Protein AF-A0A257LNL0-F1 (afdb_monomer_lite)

Secondary structure (DSSP, 8-state):
--SSTTTS-----THHHHHHHHHHHHHH---------S----TT-HHHHHHHHHHS-SHHHHHHHHHHHHHHHHHHTTTT-HHHHHHHHHHHHHHHHHHHTT-S-HHHHHHHHHHHHHHHHHHHHHSS-GGGSS-HHHHHHHHHHHHHHHHHTTS----PPPPSSS-HHHHHHHHHHHHHHHHHHHHH--

Sequence (190 aa):
RASVKIRYAEEIDYRDYEKQIQKMLNTYVQADEVIQVVEPVNIFEREAFQAEVDKARGDRAKADTIANRTKKTITEKMDEDPFFYRKFSMLLQQVIDDYKAQRINDAEYLKKTTEILNQVRDGKTKEGPDMLKDRDFSRALFGALKEELARESNSSVVREDPVPYGSPEANAAHRERVMAEEACEMVDII

Structure (mmCIF, N/CA/C/O backbone):
data_AF-A0A257LNL0-F1
#
_entry.id   AF-A0A257LNL0-F1
#
loop_
_atom_site.group_PDB
_atom_site.id
_atom_site.type_symbol
_atom_site.label_atom_id
_atom_site.label_alt_id
_atom_site.label_comp_id
_atom_site.label_asym_id
_atom_site.label_entity_id
_atom_site.label_seq_id
_atom_site.pdbx_PDB_ins_code
_atom_site.Cartn_x
_atom_site.Cartn_y
_atom_site.Cartn_z
_atom_site.occupancy
_atom_site.B_iso_or_equiv
_atom_site.auth_seq_id
_atom_site.auth_comp_id
_atom_site.auth_asym_id
_atom_site.auth_atom_id
_atom_site.pdbx_PDB_model_num
ATOM 1 N N . ARG A 1 1 ? 17.593 -53.155 37.929 1.00 52.56 1 ARG A N 1
ATOM 2 C CA . ARG A 1 1 ? 17.243 -51.833 37.341 1.00 52.56 1 ARG A CA 1
ATOM 3 C C . ARG A 1 1 ? 15.818 -51.771 36.749 1.00 52.56 1 ARG A C 1
ATOM 5 O O . ARG A 1 1 ? 15.460 -50.731 36.228 1.00 52.56 1 ARG A O 1
ATOM 12 N N . ALA A 1 2 ? 14.977 -52.810 36.885 1.00 47.91 2 ALA A N 1
ATOM 13 C CA . ALA A 1 2 ? 13.590 -52.817 36.387 1.00 47.91 2 ALA A CA 1
ATOM 14 C C . ALA A 1 2 ? 12.523 -52.446 37.446 1.00 47.91 2 ALA A C 1
ATOM 16 O O . ALA A 1 2 ? 11.366 -52.241 37.110 1.00 47.91 2 ALA A O 1
ATOM 17 N N . SER A 1 3 ? 12.897 -52.329 38.724 1.00 45.06 3 SER A N 1
ATOM 18 C CA . SER A 1 3 ? 11.960 -52.158 39.846 1.00 45.06 3 SER A CA 1
ATOM 19 C C . SER A 1 3 ? 11.613 -50.703 40.197 1.00 45.06 3 SER A C 1
ATOM 21 O O . SER A 1 3 ? 10.838 -50.471 41.120 1.00 45.06 3 SER A O 1
ATOM 23 N N . VAL A 1 4 ? 12.166 -49.717 39.480 1.00 51.25 4 VAL A N 1
ATOM 24 C CA . VAL A 1 4 ? 11.888 -48.282 39.714 1.00 51.25 4 VAL A CA 1
ATOM 25 C C . VAL A 1 4 ? 10.857 -47.725 38.721 1.00 51.25 4 VAL A C 1
ATOM 27 O O . VAL A 1 4 ? 10.136 -46.793 39.064 1.00 51.25 4 VAL A O 1
ATOM 30 N N . LYS A 1 5 ? 10.689 -48.358 37.548 1.00 52.91 5 LYS A N 1
ATOM 31 C CA . LYS A 1 5 ? 9.754 -47.937 36.483 1.00 52.91 5 LYS A CA 1
ATOM 32 C C . LYS A 1 5 ? 8.264 -48.066 36.852 1.00 52.91 5 LYS A C 1
ATOM 34 O O . LYS A 1 5 ? 7.417 -47.626 36.096 1.00 52.91 5 LYS A O 1
ATOM 39 N N . ILE A 1 6 ? 7.949 -48.677 37.998 1.00 50.72 6 ILE A N 1
ATOM 40 C CA . ILE A 1 6 ? 6.572 -48.912 38.468 1.00 50.72 6 ILE A CA 1
ATOM 41 C C . ILE A 1 6 ? 6.129 -47.840 39.485 1.00 50.72 6 ILE A C 1
ATOM 43 O O . ILE A 1 6 ? 4.936 -47.648 39.686 1.00 50.72 6 ILE A O 1
ATOM 47 N N . ARG A 1 7 ? 7.060 -47.108 40.126 1.00 48.34 7 ARG A N 1
ATOM 48 C CA . ARG A 1 7 ? 6.694 -46.060 41.107 1.00 48.34 7 ARG A CA 1
ATOM 49 C C . ARG A 1 7 ? 6.259 -44.746 40.469 1.00 48.34 7 ARG A C 1
ATOM 51 O O . ARG A 1 7 ? 5.479 -44.021 41.071 1.00 48.34 7 ARG A O 1
ATOM 58 N N . TYR A 1 8 ? 6.773 -44.449 39.285 1.00 51.38 8 TYR A N 1
ATOM 59 C CA . TYR A 1 8 ? 6.410 -43.272 38.513 1.00 51.38 8 TYR A CA 1
ATOM 60 C C . TYR A 1 8 ? 5.755 -43.798 37.249 1.00 51.38 8 TYR A C 1
ATOM 62 O O . TYR A 1 8 ? 6.432 -44.408 36.427 1.00 51.38 8 TYR A O 1
ATOM 70 N N . ALA A 1 9 ? 4.437 -43.646 37.144 1.00 52.50 9 ALA A N 1
ATOM 71 C CA . ALA A 1 9 ? 3.652 -43.971 35.958 1.00 52.50 9 ALA A CA 1
ATOM 72 C C . ALA A 1 9 ? 4.007 -43.020 34.794 1.00 52.50 9 ALA A C 1
ATOM 74 O O . ALA A 1 9 ? 3.168 -42.280 34.293 1.00 52.50 9 ALA A O 1
ATOM 75 N N . GLU A 1 10 ? 5.277 -42.995 34.402 1.00 59.41 10 GLU A N 1
ATOM 76 C CA . GLU A 1 10 ? 5.822 -42.186 33.318 1.00 59.41 10 GLU A CA 1
ATOM 77 C C . GLU A 1 10 ? 6.042 -43.068 32.092 1.00 59.41 10 GLU A C 1
ATOM 79 O O . GLU A 1 10 ? 7.155 -43.428 31.725 1.00 59.41 10 GLU A O 1
ATOM 84 N N . GLU A 1 11 ? 4.930 -43.443 31.481 1.00 59.41 11 GLU A N 1
ATOM 85 C CA . GLU A 1 11 ? 4.796 -43.554 30.030 1.00 59.41 11 GLU A CA 1
ATOM 86 C C . GLU A 1 11 ? 3.290 -43.536 29.783 1.00 59.41 11 GLU A C 1
ATOM 88 O O . GLU A 1 11 ? 2.625 -44.566 29.711 1.00 59.41 11 GLU A O 1
ATOM 93 N N . ILE A 1 12 ? 2.720 -42.327 29.793 1.00 59.62 12 ILE A N 1
ATOM 94 C CA . ILE A 1 12 ? 1.340 -42.122 29.361 1.00 59.62 12 ILE A CA 1
ATOM 95 C C . ILE A 1 12 ? 1.313 -42.522 27.887 1.00 59.62 12 ILE A C 1
ATOM 97 O O . ILE A 1 12 ? 1.932 -41.862 27.053 1.00 59.62 12 ILE A O 1
ATOM 101 N N . ASP A 1 13 ? 0.661 -43.641 27.578 1.00 63.19 13 ASP A N 1
ATOM 102 C CA . ASP A 1 13 ? 0.503 -44.092 26.202 1.00 63.19 13 ASP A CA 1
ATOM 103 C C . ASP A 1 13 ? -0.532 -43.196 25.511 1.00 63.19 13 ASP A C 1
ATOM 105 O O . ASP A 1 13 ? -1.741 -43.320 25.702 1.00 63.19 13 ASP A O 1
ATOM 109 N N . TYR A 1 14 ? -0.048 -42.225 24.739 1.00 62.94 14 TYR A N 1
ATOM 110 C CA . TYR A 1 14 ? -0.895 -41.265 24.033 1.00 62.94 14 TYR A CA 1
ATOM 111 C C . TYR A 1 14 ? -1.640 -41.879 22.835 1.00 62.94 14 TYR A C 1
ATOM 113 O O . TYR A 1 14 ? -2.502 -41.211 22.260 1.00 62.94 14 TYR A O 1
ATOM 121 N N . ARG A 1 15 ? -1.365 -43.145 22.477 1.00 69.38 15 ARG A N 1
ATOM 122 C CA . ARG A 1 15 ? -2.013 -43.841 21.348 1.00 69.38 15 ARG A CA 1
ATOM 123 C C . ARG A 1 15 ? -3.516 -44.030 21.553 1.00 69.38 15 ARG A C 1
ATOM 125 O O . ARG A 1 15 ? -4.278 -43.947 20.593 1.00 69.38 15 ARG A O 1
ATOM 132 N N . ASP A 1 16 ? -3.957 -44.206 22.796 1.00 69.81 16 ASP A N 1
ATOM 133 C CA . ASP A 1 16 ? -5.384 -44.363 23.109 1.00 69.81 16 ASP A CA 1
ATOM 134 C C . ASP A 1 16 ? -6.151 -43.034 23.005 1.00 69.81 16 ASP A C 1
ATOM 136 O O . ASP A 1 16 ? -7.325 -43.003 22.627 1.00 69.81 16 ASP A O 1
ATOM 140 N N . TYR A 1 17 ? -5.474 -41.917 23.280 1.00 68.25 17 TYR A N 1
ATOM 141 C CA . TYR A 1 17 ? -6.070 -40.580 23.263 1.00 68.25 17 TYR A CA 1
ATOM 142 C C . TYR A 1 17 ? -6.007 -39.912 21.890 1.00 68.25 17 TYR A C 1
ATOM 144 O O . TYR A 1 17 ? -6.763 -38.976 21.641 1.00 68.25 17 TYR A O 1
ATOM 152 N N . GLU A 1 18 ? -5.172 -40.405 20.975 1.00 74.62 18 GLU A N 1
ATOM 153 C CA . GLU A 1 18 ? -4.993 -39.854 19.629 1.00 74.62 18 GLU A CA 1
ATOM 154 C C . GLU A 1 18 ? -6.324 -39.723 18.875 1.00 74.62 18 GLU A C 1
ATOM 156 O O . GLU A 1 18 ? -6.671 -38.642 18.397 1.00 74.62 18 GLU A O 1
ATOM 161 N N . LYS A 1 19 ? -7.141 -40.786 18.861 1.00 79.75 19 LYS A N 1
ATOM 162 C CA . LYS A 1 19 ? -8.457 -40.773 18.194 1.00 79.75 19 LYS A CA 1
ATOM 163 C C . LYS A 1 19 ? -9.428 -39.780 18.830 1.00 79.75 19 LYS A C 1
ATOM 165 O O . LYS A 1 19 ? -10.236 -39.166 18.132 1.00 79.75 19 LYS A O 1
ATOM 170 N N . GLN A 1 20 ? -9.373 -39.625 20.151 1.00 77.88 20 GLN A N 1
ATOM 171 C CA . GLN A 1 20 ? -10.245 -38.710 20.883 1.00 77.88 20 GLN A CA 1
ATOM 172 C C . GLN A 1 20 ? -9.818 -37.254 20.676 1.00 77.88 20 GLN A C 1
ATOM 174 O O . GLN A 1 20 ? -10.671 -36.404 20.426 1.00 77.88 20 GLN A O 1
ATOM 179 N N . ILE A 1 21 ? -8.512 -36.981 20.701 1.00 80.56 21 ILE A N 1
ATOM 180 C CA . ILE A 1 21 ? -7.929 -35.668 20.416 1.00 80.56 21 ILE A CA 1
ATOM 181 C C . ILE A 1 21 ? -8.227 -35.271 18.968 1.00 80.56 21 ILE A C 1
ATOM 183 O O . ILE A 1 21 ? -8.697 -34.163 18.738 1.00 80.56 21 ILE A O 1
ATOM 187 N N . GLN A 1 22 ? -8.068 -36.180 18.003 1.00 78.38 22 GLN A N 1
ATOM 188 C CA . GLN A 1 22 ? -8.397 -35.930 16.596 1.00 78.38 22 GLN A CA 1
ATOM 189 C C . GLN A 1 22 ? -9.889 -35.635 16.397 1.00 78.38 22 GLN A C 1
ATOM 191 O O . GLN A 1 22 ? -10.252 -34.717 15.664 1.00 78.38 22 GLN A O 1
ATOM 196 N N . LYS A 1 23 ? -10.772 -36.362 17.094 1.00 81.88 23 LYS A N 1
ATOM 197 C CA . LYS A 1 23 ? -12.216 -36.096 17.060 1.00 81.88 23 LYS A CA 1
ATOM 198 C C . LYS A 1 23 ? -12.561 -34.735 17.667 1.00 81.88 23 LYS A C 1
ATOM 200 O O . LYS A 1 23 ? -13.387 -34.026 17.100 1.00 81.88 23 LYS A O 1
ATOM 205 N N . MET A 1 24 ? -11.941 -34.359 18.786 1.00 80.44 24 MET A N 1
ATOM 206 C CA . MET A 1 24 ? -12.127 -33.041 19.405 1.00 80.44 24 MET A CA 1
ATOM 207 C C . MET A 1 24 ? -11.602 -31.922 18.505 1.00 80.44 24 MET A C 1
ATOM 209 O O . MET A 1 24 ? -12.308 -30.942 18.293 1.00 80.44 24 MET A O 1
ATOM 213 N N . LEU A 1 25 ? -10.422 -32.100 17.910 1.00 79.19 25 LEU A N 1
ATOM 214 C CA . LEU A 1 25 ? -9.849 -31.151 16.963 1.00 79.19 25 LEU A CA 1
ATOM 215 C C . LEU A 1 25 ? -10.793 -30.948 15.770 1.00 79.19 25 LEU A C 1
ATOM 217 O O . LEU A 1 25 ? -11.183 -29.826 15.494 1.00 79.19 25 LEU A O 1
ATOM 221 N N . ASN A 1 26 ? -11.265 -32.024 15.138 1.00 71.62 26 ASN A N 1
ATOM 222 C CA . ASN A 1 26 ? -12.164 -31.931 13.983 1.00 71.62 26 ASN A CA 1
ATOM 223 C C . ASN A 1 26 ? -13.558 -31.376 14.326 1.00 71.62 26 ASN A C 1
ATOM 225 O O . ASN A 1 26 ? -14.219 -30.814 13.459 1.00 71.62 26 ASN A O 1
ATOM 229 N N . THR A 1 27 ? -14.033 -31.567 15.562 1.00 76.44 27 THR A N 1
ATOM 230 C CA . THR A 1 27 ? -15.366 -31.094 15.984 1.00 76.44 27 THR A CA 1
ATOM 231 C C . THR A 1 27 ? -15.346 -29.617 16.375 1.00 76.44 27 THR A C 1
ATOM 233 O O . THR A 1 27 ? -16.311 -28.910 16.108 1.00 76.44 27 THR A O 1
ATOM 236 N N . TYR A 1 28 ? -14.269 -29.156 17.019 1.00 70.06 28 TYR A N 1
ATOM 237 C CA . TYR A 1 28 ? -14.196 -27.817 17.618 1.00 70.06 28 TYR A CA 1
ATOM 238 C C . TYR A 1 28 ? -13.252 -26.855 16.893 1.00 70.06 28 TYR A C 1
ATOM 240 O O . TYR A 1 28 ? -13.308 -25.655 17.140 1.00 70.06 28 TYR A O 1
ATOM 248 N N . VAL A 1 29 ? -12.408 -27.350 15.989 1.00 67.06 29 VAL A N 1
ATOM 249 C CA . VAL A 1 29 ? -11.614 -26.533 15.066 1.00 67.06 29 VAL A CA 1
ATOM 250 C C . VAL A 1 29 ? -12.291 -26.593 13.702 1.00 67.06 29 VAL A C 1
ATOM 252 O O . VAL A 1 29 ? -11.790 -27.182 12.748 1.00 67.06 29 VAL A O 1
ATOM 255 N N . GLN A 1 30 ? -13.483 -26.004 13.617 1.00 58.62 30 GLN A N 1
ATOM 256 C CA . GLN A 1 30 ? -14.018 -25.601 12.324 1.00 58.62 30 GLN A CA 1
ATOM 257 C C . GLN A 1 30 ? -13.187 -24.398 11.879 1.00 58.62 30 GLN A C 1
ATOM 259 O O . GLN A 1 30 ? -13.284 -23.317 12.454 1.00 58.62 30 GLN A O 1
ATOM 264 N N . ALA A 1 31 ? -12.302 -24.604 10.905 1.00 60.88 31 ALA A N 1
ATOM 265 C CA . ALA A 1 31 ? -11.777 -23.486 10.145 1.00 60.88 31 ALA A CA 1
ATOM 266 C C . ALA A 1 31 ? -12.971 -22.922 9.374 1.00 60.88 31 ALA A C 1
ATOM 268 O O . ALA A 1 31 ? -13.446 -23.575 8.446 1.00 60.88 31 ALA A O 1
ATOM 269 N N . ASP A 1 32 ? -13.505 -21.779 9.810 1.00 60.72 32 ASP A N 1
ATOM 270 C CA . ASP A 1 32 ? -14.470 -21.031 9.009 1.00 60.72 32 ASP A CA 1
ATOM 271 C C . ASP A 1 32 ? -13.890 -20.916 7.596 1.00 60.72 32 ASP A C 1
ATOM 273 O O . ASP A 1 32 ? -12.766 -20.429 7.413 1.00 60.72 32 ASP A O 1
ATOM 277 N N . GLU A 1 33 ? -14.620 -21.430 6.603 1.00 55.94 33 GLU A N 1
ATOM 278 C CA . GLU A 1 33 ? -14.273 -21.193 5.209 1.00 55.94 33 GLU A CA 1
ATOM 279 C C . GLU A 1 33 ? -14.126 -19.686 5.036 1.00 55.94 33 GLU A C 1
ATOM 281 O O . GLU A 1 33 ? -14.998 -18.904 5.424 1.00 55.94 33 GLU A O 1
ATOM 286 N N . VAL A 1 34 ? -12.995 -19.263 4.474 1.00 58.72 34 VAL A N 1
ATOM 287 C CA . VAL A 1 34 ? -12.791 -17.866 4.115 1.00 58.72 34 VAL A CA 1
ATOM 288 C C . VAL A 1 34 ? -13.780 -17.572 2.994 1.00 58.72 34 VAL A C 1
ATOM 290 O O . VAL A 1 34 ? -13.495 -17.824 1.826 1.00 58.72 34 VAL A O 1
ATOM 293 N N . ILE A 1 35 ? -14.970 -17.086 3.352 1.00 53.44 35 ILE A N 1
ATOM 294 C CA . ILE A 1 35 ? -15.978 -16.667 2.385 1.00 53.44 35 ILE A CA 1
ATOM 295 C C . ILE A 1 35 ? -15.368 -15.491 1.633 1.00 53.44 35 ILE A C 1
ATOM 297 O O . ILE A 1 35 ? -15.277 -14.368 2.136 1.00 53.44 35 ILE A O 1
ATOM 301 N N . GLN A 1 36 ? -14.894 -15.758 0.424 1.00 54.72 36 GLN A N 1
ATOM 302 C CA . GLN A 1 36 ? -14.354 -14.738 -0.451 1.00 54.72 36 GLN A CA 1
ATOM 303 C C . GLN A 1 36 ? -15.537 -13.990 -1.074 1.00 54.72 36 GLN A C 1
ATOM 305 O O . GLN A 1 36 ? -16.015 -14.334 -2.148 1.00 54.72 36 GLN A O 1
ATOM 310 N N . VAL A 1 37 ? -16.055 -12.994 -0.346 1.00 57.91 37 VAL A N 1
ATOM 311 C CA . VAL A 1 37 ? -17.292 -12.269 -0.698 1.00 57.91 37 VAL A CA 1
ATOM 312 C C . VAL A 1 37 ? -17.172 -11.520 -2.036 1.00 57.91 37 VAL A C 1
ATOM 314 O O . VAL A 1 37 ? -18.181 -11.309 -2.702 1.00 57.91 37 VAL A O 1
ATOM 317 N N . VAL A 1 38 ? -15.960 -11.130 -2.457 1.00 53.50 38 VAL A N 1
ATOM 318 C CA . VAL A 1 38 ? -15.712 -10.430 -3.730 1.00 53.50 38 VAL A CA 1
ATOM 319 C C . VAL A 1 38 ? -14.341 -10.819 -4.291 1.00 53.50 38 VAL A C 1
ATOM 321 O O . VAL A 1 38 ? -13.365 -10.952 -3.541 1.00 53.50 38 VAL A O 1
ATOM 324 N N . GLU A 1 39 ? -14.249 -10.979 -5.612 1.00 60.38 39 GLU A N 1
ATOM 325 C CA . GLU A 1 39 ? -12.971 -11.165 -6.296 1.00 60.38 39 GLU A CA 1
ATOM 326 C C . GLU A 1 39 ? -12.020 -9.982 -6.037 1.00 60.38 39 GLU A C 1
ATOM 328 O O . GLU A 1 39 ? -12.434 -8.820 -6.013 1.00 60.38 39 GLU A O 1
ATOM 333 N N . PRO A 1 40 ? -10.727 -10.253 -5.797 1.00 63.59 40 PRO A N 1
ATO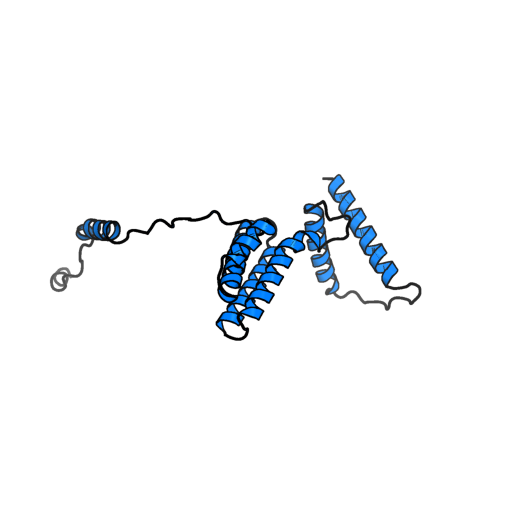M 334 C CA . PRO A 1 40 ? -9.727 -9.217 -5.617 1.00 63.59 40 PRO A CA 1
ATOM 335 C C . PRO A 1 40 ? -9.624 -8.372 -6.891 1.00 63.59 40 PRO A C 1
ATOM 337 O O . PRO A 1 40 ? -9.071 -8.826 -7.886 1.00 63.59 40 PRO A O 1
ATOM 340 N N . VAL A 1 41 ? -10.130 -7.136 -6.845 1.00 69.06 41 VAL A N 1
ATOM 341 C CA . VAL A 1 41 ? -10.006 -6.189 -7.960 1.00 69.06 41 VAL A CA 1
ATOM 342 C C . VAL A 1 41 ? -8.531 -5.937 -8.255 1.00 69.06 41 VAL A C 1
ATOM 344 O O . VAL A 1 41 ? -7.729 -5.689 -7.345 1.00 69.06 41 VAL A O 1
ATOM 347 N N . ASN A 1 42 ? -8.181 -6.012 -9.535 1.00 77.69 42 ASN A N 1
ATOM 348 C CA . ASN A 1 42 ? -6.823 -5.825 -10.000 1.00 77.69 42 ASN A CA 1
ATOM 349 C C . ASN A 1 42 ? -6.370 -4.377 -9.757 1.00 77.69 42 ASN A C 1
ATOM 351 O O . ASN A 1 42 ? -7.027 -3.428 -10.185 1.00 77.69 42 ASN A O 1
ATOM 355 N N . ILE A 1 43 ? -5.202 -4.197 -9.131 1.00 81.38 43 ILE A N 1
ATOM 356 C CA . ILE A 1 43 ? -4.630 -2.867 -8.909 1.00 81.38 43 ILE A CA 1
ATOM 357 C C . ILE A 1 43 ? -4.331 -2.119 -10.212 1.00 81.38 43 ILE A C 1
ATOM 359 O O . ILE A 1 43 ? -4.128 -0.913 -10.159 1.00 81.38 43 ILE A O 1
ATOM 363 N N . PHE A 1 44 ? -4.271 -2.798 -11.363 1.00 81.25 44 PHE A N 1
ATOM 364 C CA . PHE A 1 44 ? -4.036 -2.195 -12.676 1.00 81.25 44 PHE A CA 1
ATOM 365 C C . PHE A 1 44 ? -5.310 -1.626 -13.318 1.00 81.25 44 PHE A C 1
ATOM 367 O O . PHE A 1 44 ? -5.198 -0.710 -14.134 1.00 81.25 44 PHE A O 1
ATOM 374 N N . GLU A 1 45 ? -6.505 -2.006 -12.862 1.00 83.81 45 GLU A N 1
ATOM 375 C CA . GLU A 1 45 ? -7.781 -1.440 -13.320 1.00 83.81 45 GLU A CA 1
ATOM 376 C C . GLU A 1 45 ? -8.122 -0.174 -12.522 1.00 83.81 45 GLU A C 1
ATOM 378 O O . GLU A 1 45 ? -8.528 -0.237 -11.365 1.00 83.81 45 GLU A O 1
ATOM 383 N N . ARG A 1 46 ? -7.889 1.016 -13.101 1.00 84.12 46 ARG A N 1
ATOM 384 C CA . ARG A 1 46 ? -7.988 2.305 -12.374 1.00 84.12 46 ARG A CA 1
ATOM 385 C C . ARG A 1 46 ? -9.381 2.541 -11.799 1.00 84.12 46 ARG A C 1
ATOM 387 O O . ARG A 1 46 ? -9.498 2.845 -10.617 1.00 84.12 46 ARG A O 1
ATOM 394 N N . GLU A 1 47 ? -10.407 2.373 -12.620 1.00 83.38 47 GLU A N 1
ATOM 395 C CA . GLU A 1 47 ? -11.788 2.694 -12.256 1.00 83.38 47 GLU A CA 1
ATOM 396 C C . GLU A 1 47 ? -12.365 1.694 -11.250 1.00 83.38 47 GLU A C 1
ATOM 398 O O . GLU A 1 47 ? -12.880 2.093 -10.206 1.00 83.38 47 GLU A O 1
ATOM 403 N N . ALA A 1 48 ? -12.210 0.393 -11.517 1.00 84.12 48 ALA A N 1
ATOM 404 C CA . ALA A 1 48 ? -12.708 -0.662 -10.640 1.00 84.12 48 ALA A CA 1
ATOM 405 C C . ALA A 1 48 ? -12.033 -0.622 -9.261 1.00 84.12 48 ALA A C 1
ATOM 407 O O . ALA A 1 48 ? -12.697 -0.748 -8.230 1.00 84.12 48 ALA A O 1
ATOM 408 N N . PHE A 1 49 ? -10.714 -0.402 -9.227 1.00 86.25 49 PHE A N 1
ATOM 409 C CA . PHE A 1 49 ? -9.970 -0.332 -7.974 1.00 86.25 49 PHE A CA 1
ATOM 410 C C . PHE A 1 49 ? -10.346 0.904 -7.153 1.00 86.25 49 PHE A C 1
ATOM 412 O O . PHE A 1 49 ? -10.525 0.805 -5.941 1.00 86.25 49 PHE A O 1
ATOM 419 N N . GLN A 1 50 ? -10.517 2.058 -7.804 1.00 86.88 50 GLN A N 1
ATOM 420 C CA . GLN A 1 50 ? -10.935 3.279 -7.120 1.00 86.88 50 GLN A CA 1
ATOM 421 C C . GLN A 1 50 ? -12.330 3.121 -6.501 1.00 86.88 50 GLN A C 1
ATOM 423 O O . GLN A 1 50 ? -12.524 3.478 -5.340 1.00 86.88 50 GLN A O 1
ATOM 428 N N . ALA A 1 51 ? -13.269 2.500 -7.222 1.00 87.12 51 ALA A N 1
ATOM 429 C CA . ALA A 1 51 ? -14.598 2.205 -6.696 1.00 87.12 51 ALA A CA 1
ATOM 430 C C . ALA A 1 51 ? -14.548 1.303 -5.450 1.00 87.12 51 ALA A C 1
ATOM 432 O O . ALA A 1 51 ? -15.323 1.500 -4.518 1.00 87.12 51 ALA A O 1
ATOM 433 N N . GLU A 1 52 ? -13.631 0.333 -5.403 1.00 85.00 52 GLU A N 1
ATOM 434 C CA . GLU A 1 52 ? -13.428 -0.524 -4.230 1.00 85.00 52 GLU A CA 1
ATOM 435 C C . GLU A 1 52 ? -12.839 0.249 -3.043 1.00 85.00 52 GLU A C 1
ATOM 437 O O . GLU A 1 52 ? -13.317 0.120 -1.916 1.00 85.00 52 GLU A O 1
ATOM 442 N N . VAL A 1 53 ? -11.845 1.105 -3.293 1.00 86.50 53 VAL A N 1
ATOM 443 C CA . VAL A 1 53 ? -11.266 1.976 -2.262 1.00 86.50 53 VAL A CA 1
ATOM 444 C C . VAL A 1 53 ? -12.320 2.941 -1.714 1.00 86.50 53 VAL A C 1
ATOM 446 O O . VAL A 1 53 ? -12.369 3.182 -0.510 1.00 86.50 53 VAL A O 1
ATOM 449 N N . ASP A 1 54 ? -13.215 3.456 -2.552 1.00 88.12 54 ASP A N 1
ATOM 450 C CA . ASP A 1 54 ? -14.256 4.390 -2.120 1.00 88.12 54 ASP A CA 1
ATOM 451 C C . ASP A 1 54 ? -15.391 3.742 -1.318 1.00 88.12 54 ASP A C 1
ATOM 453 O O . ASP A 1 54 ? -16.066 4.440 -0.556 1.00 88.12 54 ASP A O 1
ATOM 457 N N . LYS A 1 55 ? -15.554 2.413 -1.385 1.00 87.38 55 LYS A N 1
ATOM 458 C CA . LYS A 1 55 ? -16.434 1.679 -0.457 1.00 87.38 55 LYS A CA 1
ATOM 459 C C . LYS A 1 55 ? -15.897 1.688 0.975 1.00 87.38 55 LYS A C 1
ATOM 461 O O . LYS A 1 55 ? -16.689 1.625 1.920 1.00 87.38 55 LYS A O 1
ATOM 466 N N . ALA A 1 56 ? -14.577 1.762 1.159 1.00 86.00 56 ALA A N 1
ATOM 467 C CA . ALA A 1 56 ? -13.968 1.797 2.481 1.00 86.00 56 ALA A CA 1
ATOM 468 C C . ALA A 1 56 ? -14.206 3.161 3.154 1.00 86.00 56 ALA A C 1
ATOM 470 O O . ALA A 1 56 ? -13.889 4.225 2.615 1.00 86.00 56 ALA A O 1
ATOM 471 N N . ARG A 1 57 ? -14.771 3.135 4.367 1.00 87.50 57 ARG A N 1
ATOM 472 C CA . ARG A 1 57 ? -15.052 4.345 5.151 1.00 87.50 57 ARG A CA 1
ATOM 473 C C . ARG A 1 57 ? -13.860 4.694 6.042 1.00 87.50 57 ARG A C 1
ATOM 475 O O . ARG A 1 57 ? -13.559 3.963 6.981 1.00 87.50 57 ARG A O 1
ATOM 482 N N . GLY A 1 58 ? -13.240 5.841 5.769 1.00 89.12 58 GLY A N 1
ATOM 483 C CA . GLY A 1 58 ? -12.125 6.403 6.537 1.00 89.12 58 GLY A CA 1
ATOM 484 C C . GLY A 1 58 ? -10.768 6.234 5.852 1.00 89.12 58 GLY A C 1
ATOM 485 O O . GLY A 1 58 ? -10.508 5.220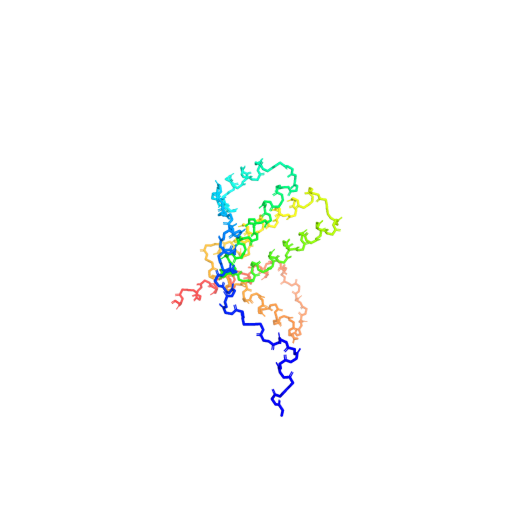 5.206 1.00 89.12 58 GLY A O 1
ATOM 486 N N . ASP A 1 59 ? -9.895 7.227 6.018 1.00 90.25 59 ASP A N 1
ATOM 487 C CA . ASP A 1 59 ? -8.604 7.307 5.317 1.00 90.25 59 ASP A CA 1
ATOM 488 C C . ASP A 1 59 ? -7.695 6.120 5.636 1.00 90.25 59 ASP A C 1
ATOM 490 O O . ASP A 1 59 ? -7.085 5.541 4.738 1.00 90.25 59 ASP A O 1
ATOM 494 N N . ARG A 1 60 ? -7.697 5.674 6.898 1.00 90.31 60 ARG A N 1
ATOM 495 C CA . ARG A 1 60 ? -6.994 4.462 7.326 1.00 90.31 60 ARG A CA 1
ATOM 496 C C . ARG A 1 60 ? -7.482 3.213 6.588 1.00 90.31 60 ARG A C 1
ATOM 498 O O . ARG A 1 60 ? -6.669 2.449 6.082 1.00 90.31 60 ARG A O 1
ATOM 505 N N . ALA A 1 61 ? -8.797 3.006 6.509 1.00 90.75 61 ALA A N 1
ATOM 506 C CA . ALA A 1 61 ? -9.369 1.824 5.861 1.00 90.75 61 ALA A CA 1
ATOM 507 C C . ALA A 1 61 ? -9.071 1.806 4.353 1.00 90.75 61 ALA A C 1
ATOM 509 O O . ALA A 1 61 ? -8.758 0.754 3.787 1.00 90.75 61 ALA A O 1
ATOM 510 N N . LYS A 1 62 ? -9.106 2.983 3.712 1.00 92.19 62 LYS A N 1
ATOM 511 C CA . LYS A 1 62 ? -8.672 3.162 2.321 1.00 92.19 62 LYS A CA 1
ATOM 512 C C . LYS A 1 62 ? -7.197 2.802 2.152 1.00 92.19 62 LYS A C 1
ATOM 514 O O . LYS A 1 62 ? -6.860 2.002 1.282 1.00 92.19 62 LYS A O 1
ATOM 519 N N . ALA A 1 63 ? -6.333 3.335 3.012 1.00 92.50 63 ALA A N 1
ATOM 520 C CA . ALA A 1 63 ? -4.898 3.085 2.967 1.00 92.50 63 ALA A CA 1
ATOM 521 C C . ALA A 1 63 ? -4.559 1.601 3.177 1.00 92.50 63 ALA A C 1
ATOM 523 O O . ALA A 1 63 ? -3.800 1.038 2.393 1.00 92.50 63 ALA A O 1
ATOM 524 N N . ASP A 1 64 ? -5.185 0.939 4.153 1.00 91.19 64 ASP A N 1
ATOM 525 C CA . ASP A 1 64 ? -4.989 -0.492 4.418 1.00 91.19 64 ASP A CA 1
ATOM 526 C C . ASP A 1 64 ? -5.458 -1.365 3.246 1.00 91.19 64 ASP A C 1
ATOM 528 O O . ASP A 1 64 ? -4.795 -2.343 2.885 1.00 91.19 64 ASP A O 1
ATOM 532 N N . THR A 1 65 ? -6.567 -0.992 2.598 1.00 90.94 65 THR A N 1
ATOM 533 C CA . THR A 1 65 ? -7.037 -1.667 1.379 1.00 90.94 65 THR A CA 1
ATOM 534 C C . THR A 1 65 ? -5.987 -1.562 0.276 1.00 90.94 65 THR A C 1
ATOM 536 O O . THR A 1 65 ? -5.614 -2.574 -0.321 1.00 90.94 65 THR A O 1
ATOM 539 N N . ILE A 1 66 ? -5.445 -0.363 0.044 1.00 91.38 66 ILE A N 1
ATOM 540 C CA . ILE A 1 66 ? -4.406 -0.147 -0.966 1.00 91.38 66 ILE A CA 1
ATOM 541 C C . ILE A 1 66 ? -3.130 -0.914 -0.615 1.00 91.38 66 ILE A C 1
ATOM 543 O O . ILE A 1 66 ? -2.583 -1.610 -1.475 1.00 91.38 66 ILE A O 1
ATOM 547 N N . ALA A 1 67 ? -2.670 -0.840 0.633 1.00 91.50 67 ALA A N 1
ATOM 548 C CA . ALA A 1 67 ? -1.443 -1.484 1.083 1.00 91.50 67 ALA A CA 1
ATOM 549 C C . ALA A 1 67 ? -1.512 -3.005 0.901 1.00 91.50 67 ALA A C 1
ATOM 551 O O . ALA A 1 67 ? -0.612 -3.599 0.308 1.00 91.50 67 ALA A O 1
ATOM 552 N N . ASN A 1 68 ? -2.610 -3.634 1.329 1.00 90.94 68 ASN A N 1
ATOM 553 C CA . ASN A 1 68 ? -2.786 -5.081 1.216 1.00 90.94 68 ASN A CA 1
ATOM 554 C C . ASN A 1 68 ? -2.822 -5.547 -0.243 1.00 90.94 68 ASN A C 1
ATOM 556 O O . ASN A 1 68 ? -2.182 -6.538 -0.599 1.00 90.94 68 ASN A O 1
ATOM 560 N N . ARG A 1 69 ? -3.536 -4.817 -1.107 1.00 89.69 69 ARG A N 1
ATOM 561 C CA . ARG A 1 69 ? -3.654 -5.147 -2.536 1.00 89.69 69 ARG A CA 1
ATOM 562 C C . ARG A 1 69 ? -2.330 -4.959 -3.272 1.00 89.69 69 ARG A C 1
ATOM 564 O O . ARG A 1 69 ? -1.925 -5.821 -4.053 1.00 89.69 69 ARG A O 1
ATOM 571 N N . THR A 1 70 ? -1.624 -3.874 -2.965 1.00 89.81 70 THR A N 1
ATOM 572 C CA . THR A 1 70 ? -0.300 -3.587 -3.527 1.00 89.81 70 THR A CA 1
ATOM 573 C C . THR A 1 70 ? 0.706 -4.645 -3.083 1.00 89.81 70 THR A C 1
ATOM 575 O O . THR A 1 70 ? 1.386 -5.226 -3.921 1.00 89.81 70 THR A O 1
ATOM 578 N N . LYS A 1 71 ? 0.742 -4.991 -1.789 1.00 92.06 71 LYS A N 1
ATOM 579 C CA . LYS A 1 71 ? 1.619 -6.039 -1.247 1.00 92.06 71 LYS A CA 1
ATOM 580 C C . LYS A 1 71 ? 1.374 -7.401 -1.895 1.00 92.06 71 LYS A C 1
ATOM 582 O O . LYS A 1 71 ? 2.334 -8.090 -2.241 1.00 92.06 71 LYS A O 1
ATOM 587 N N . LYS A 1 72 ? 0.104 -7.780 -2.074 1.00 90.25 72 LYS A N 1
ATOM 588 C CA . LYS A 1 72 ? -0.267 -9.021 -2.764 1.00 90.25 72 LYS A CA 1
ATOM 589 C C . LYS A 1 72 ? 0.282 -9.029 -4.192 1.00 90.25 72 LYS A C 1
ATOM 591 O O . LYS A 1 72 ? 0.997 -9.954 -4.551 1.00 90.25 72 LYS A O 1
ATOM 596 N N . THR A 1 73 ? 0.055 -7.951 -4.940 1.00 88.88 73 THR A N 1
ATOM 597 C CA . THR A 1 73 ? 0.529 -7.838 -6.328 1.00 88.88 73 THR A CA 1
ATOM 598 C C . THR A 1 73 ? 2.056 -7.872 -6.431 1.00 88.88 73 THR A C 1
ATOM 600 O O . THR A 1 73 ? 2.592 -8.536 -7.308 1.00 88.88 73 THR A O 1
ATOM 603 N N . ILE A 1 74 ? 2.765 -7.193 -5.523 1.00 89.31 74 ILE A N 1
ATOM 604 C CA . ILE A 1 74 ? 4.236 -7.224 -5.442 1.00 89.31 74 ILE A CA 1
ATOM 605 C C . ILE A 1 74 ? 4.738 -8.655 -5.213 1.00 89.31 74 ILE A C 1
ATOM 607 O O . ILE A 1 74 ? 5.737 -9.051 -5.798 1.00 89.31 74 ILE A O 1
ATOM 611 N N . THR A 1 75 ? 4.051 -9.426 -4.367 1.00 89.06 75 THR A N 1
ATOM 612 C CA . THR A 1 75 ? 4.444 -10.806 -4.049 1.00 89.06 75 THR A CA 1
ATOM 613 C C . THR A 1 75 ? 4.180 -11.744 -5.225 1.00 89.06 75 THR A C 1
ATOM 615 O O . THR A 1 75 ? 5.033 -12.556 -5.553 1.00 89.06 75 THR A O 1
ATOM 618 N N . GLU A 1 76 ? 3.029 -11.606 -5.885 1.00 88.50 76 GLU A N 1
ATOM 619 C CA . GLU A 1 76 ? 2.655 -12.423 -7.048 1.00 88.50 76 GLU A CA 1
ATOM 620 C C . GLU A 1 76 ? 3.528 -12.139 -8.274 1.00 88.50 76 GLU A C 1
ATOM 622 O O . GLU A 1 76 ? 3.825 -13.049 -9.038 1.00 88.50 76 GLU A O 1
ATOM 627 N N . LYS A 1 77 ? 3.954 -10.885 -8.461 1.00 83.81 77 LYS A N 1
ATOM 628 C CA . LYS A 1 77 ? 4.790 -10.468 -9.596 1.00 83.81 77 LYS A CA 1
ATOM 629 C C . LYS A 1 77 ? 6.283 -10.428 -9.282 1.00 83.81 77 LYS A C 1
ATOM 631 O O . LYS A 1 77 ? 7.060 -10.010 -10.134 1.00 83.81 77 LYS A O 1
ATOM 636 N N . MET A 1 78 ? 6.698 -10.875 -8.097 1.00 84.44 78 MET A N 1
ATOM 637 C CA . MET A 1 78 ? 8.106 -10.877 -7.687 1.00 84.44 78 MET A CA 1
ATOM 638 C C . MET A 1 78 ? 8.987 -11.659 -8.671 1.00 84.44 78 MET A C 1
ATOM 640 O O . MET A 1 78 ? 10.125 -11.268 -8.904 1.00 84.44 78 MET A O 1
ATOM 644 N N . ASP A 1 79 ? 8.439 -12.718 -9.273 1.00 81.00 79 ASP A N 1
ATOM 645 C CA . ASP A 1 79 ? 9.133 -13.554 -10.255 1.00 81.00 79 ASP A CA 1
ATOM 646 C C . ASP A 1 79 ? 9.318 -12.858 -11.619 1.00 81.00 79 ASP A C 1
ATOM 648 O O . ASP A 1 79 ? 10.211 -13.239 -12.372 1.00 81.00 79 ASP A O 1
ATOM 652 N N . GLU A 1 80 ? 8.512 -11.832 -11.945 1.00 82.00 80 GLU A N 1
ATOM 653 C CA . GLU A 1 80 ? 8.658 -11.050 -13.187 1.00 82.00 80 GLU A CA 1
ATOM 654 C C . GLU A 1 80 ? 9.890 -10.131 -13.120 1.00 82.00 80 GLU A C 1
ATOM 656 O O . GLU A 1 80 ? 10.654 -10.047 -14.078 1.00 82.00 80 GLU A O 1
ATOM 661 N N . ASP A 1 81 ? 10.071 -9.429 -11.996 1.00 80.81 81 ASP A N 1
ATOM 662 C CA . ASP A 1 81 ? 11.198 -8.516 -11.767 1.00 80.81 81 ASP A CA 1
ATOM 663 C C . ASP A 1 81 ? 11.526 -8.400 -10.262 1.00 80.81 81 ASP A C 1
ATOM 665 O O . ASP A 1 81 ? 10.991 -7.534 -9.549 1.00 80.81 81 ASP A O 1
ATOM 669 N N . PRO A 1 82 ? 12.431 -9.254 -9.749 1.00 83.25 82 PRO A N 1
ATOM 670 C CA . PRO A 1 82 ? 12.782 -9.261 -8.334 1.00 83.25 82 PRO A CA 1
ATOM 671 C C . PRO A 1 82 ? 13.376 -7.937 -7.843 1.00 83.25 82 PRO A C 1
ATOM 673 O O . PRO A 1 82 ? 13.198 -7.579 -6.677 1.00 83.25 82 PRO A O 1
ATOM 676 N N . PHE A 1 83 ? 14.087 -7.197 -8.698 1.00 80.19 83 PHE A N 1
ATOM 677 C CA . PHE A 1 83 ? 14.764 -5.961 -8.305 1.00 80.19 83 PHE A CA 1
ATOM 678 C C . PHE A 1 83 ? 13.765 -4.817 -8.140 1.00 80.19 83 PH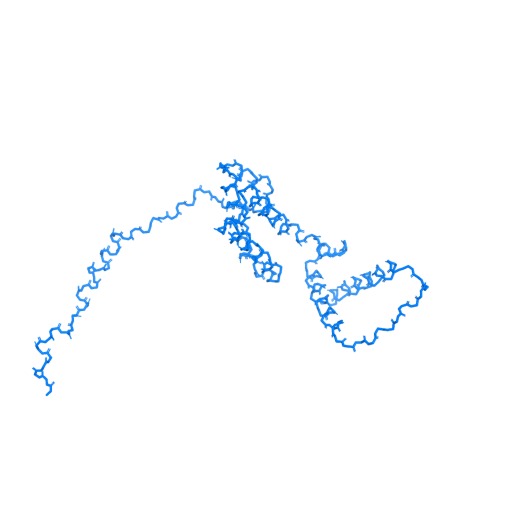E A C 1
ATOM 680 O O . PHE A 1 83 ? 13.765 -4.135 -7.107 1.00 80.19 83 PHE A O 1
ATOM 687 N N . PHE A 1 84 ? 12.867 -4.659 -9.112 1.00 82.56 84 PHE A N 1
ATOM 688 C CA . PHE A 1 84 ? 11.801 -3.665 -9.075 1.00 82.56 84 PHE A CA 1
ATOM 689 C C . PHE A 1 84 ? 10.880 -3.887 -7.871 1.00 82.56 84 PHE A C 1
ATOM 691 O O . PHE A 1 84 ? 10.712 -2.999 -7.027 1.00 82.56 84 PHE A O 1
ATOM 698 N N . TYR A 1 85 ? 10.325 -5.093 -7.736 1.00 87.00 85 TYR A N 1
ATOM 699 C CA . TYR A 1 85 ? 9.317 -5.386 -6.717 1.00 87.00 85 TYR A CA 1
ATOM 700 C C . TYR A 1 85 ? 9.890 -5.398 -5.292 1.00 87.00 85 TYR A C 1
ATOM 702 O O . TYR A 1 85 ? 9.220 -4.934 -4.362 1.00 87.00 85 TYR A O 1
ATOM 710 N N . ARG A 1 86 ? 11.155 -5.800 -5.097 1.00 88.62 86 ARG A N 1
ATOM 711 C CA . ARG A 1 86 ? 11.820 -5.750 -3.782 1.00 88.62 86 ARG A CA 1
ATOM 712 C C . ARG A 1 86 ? 11.937 -4.327 -3.237 1.00 88.62 86 ARG A C 1
ATOM 714 O O . ARG A 1 86 ? 11.682 -4.112 -2.049 1.00 88.62 86 ARG A O 1
ATOM 721 N N . LYS A 1 87 ? 12.279 -3.349 -4.084 1.00 88.38 87 LYS A N 1
ATOM 722 C CA . LYS A 1 87 ? 12.372 -1.934 -3.683 1.00 88.38 87 LYS A CA 1
ATOM 723 C C . LYS A 1 87 ? 11.028 -1.423 -3.162 1.00 88.38 87 LYS A C 1
ATOM 725 O O . LYS A 1 87 ? 10.969 -0.860 -2.069 1.00 88.38 87 LYS A O 1
ATOM 730 N N . PHE A 1 88 ? 9.944 -1.666 -3.898 1.00 89.38 88 PHE A N 1
ATOM 731 C CA . PHE A 1 88 ? 8.606 -1.235 -3.483 1.00 89.38 88 PHE A CA 1
ATOM 732 C C . PHE A 1 88 ? 8.080 -2.004 -2.277 1.00 89.38 88 PHE A C 1
ATOM 734 O O . PHE A 1 88 ? 7.434 -1.399 -1.425 1.00 89.38 88 PHE A O 1
ATOM 741 N N . SER A 1 89 ? 8.403 -3.294 -2.149 1.00 91.00 89 SER A N 1
ATOM 742 C CA . SER A 1 89 ? 8.087 -4.062 -0.942 1.00 91.00 89 SER A CA 1
ATOM 743 C C . SER A 1 89 ? 8.701 -3.415 0.299 1.00 91.00 89 SER A C 1
ATOM 745 O O . SER A 1 89 ? 8.033 -3.299 1.324 1.00 91.00 89 SER A O 1
ATOM 747 N N . MET A 1 90 ? 9.961 -2.980 0.211 1.00 92.25 90 MET A N 1
ATOM 748 C CA . MET A 1 90 ? 10.657 -2.331 1.321 1.00 92.25 90 MET A CA 1
ATOM 749 C C . MET A 1 90 ? 10.051 -0.962 1.648 1.00 92.25 90 MET A C 1
ATOM 751 O O . MET A 1 90 ? 9.768 -0.686 2.811 1.00 92.25 90 MET A O 1
ATOM 755 N N . LEU A 1 91 ? 9.794 -0.132 0.631 1.00 92.56 91 LEU A N 1
ATOM 756 C CA . LEU A 1 91 ? 9.167 1.184 0.810 1.00 92.56 91 LEU A CA 1
ATOM 757 C C . LEU A 1 91 ? 7.768 1.073 1.425 1.00 92.56 91 LEU A C 1
ATOM 759 O O . LEU A 1 91 ? 7.437 1.806 2.355 1.00 92.56 91 LEU A O 1
ATOM 763 N N . LEU A 1 92 ? 6.957 0.133 0.937 1.00 93.62 92 LEU A N 1
ATOM 764 C CA . LEU A 1 92 ? 5.614 -0.105 1.454 1.00 93.62 92 LEU A CA 1
ATOM 765 C C . LEU A 1 92 ? 5.661 -0.565 2.914 1.00 93.62 92 LEU A C 1
ATOM 767 O O . LEU A 1 92 ? 4.896 -0.074 3.742 1.00 93.62 92 LEU A O 1
ATOM 771 N N . GLN A 1 93 ? 6.588 -1.468 3.244 1.00 94.38 93 GLN A N 1
ATOM 772 C CA . GLN A 1 93 ? 6.773 -1.944 4.611 1.00 94.38 93 GLN A CA 1
ATOM 773 C C . GLN A 1 93 ? 7.206 -0.810 5.550 1.00 94.38 93 GLN A C 1
ATOM 775 O O . GLN A 1 93 ? 6.641 -0.674 6.632 1.00 94.38 93 GLN A O 1
ATOM 780 N N . GLN A 1 94 ? 8.119 0.058 5.110 1.00 94.62 94 GLN A N 1
ATOM 781 C CA . GLN A 1 94 ? 8.549 1.222 5.884 1.00 94.62 94 GLN A CA 1
ATOM 782 C C . GLN A 1 94 ? 7.380 2.164 6.204 1.00 94.62 94 GLN A C 1
ATOM 784 O O . GLN A 1 94 ? 7.256 2.621 7.335 1.00 94.62 94 GLN A O 1
ATOM 789 N N . VAL A 1 95 ? 6.495 2.427 5.238 1.00 94.12 95 VAL A N 1
ATOM 790 C CA . VAL A 1 95 ? 5.311 3.276 5.454 1.00 94.12 95 VAL A CA 1
ATOM 791 C C . VAL A 1 95 ? 4.354 2.658 6.479 1.00 94.12 95 VAL A C 1
ATOM 793 O O . VAL A 1 95 ? 3.851 3.366 7.351 1.00 94.12 95 VAL A O 1
ATOM 796 N N . ILE A 1 96 ? 4.135 1.341 6.413 1.00 92.75 96 ILE A N 1
ATOM 797 C CA . ILE A 1 96 ? 3.318 0.607 7.391 1.00 92.75 96 ILE A CA 1
ATOM 798 C C . ILE A 1 96 ? 3.942 0.690 8.788 1.00 92.75 96 ILE A C 1
ATOM 800 O O . ILE A 1 96 ? 3.232 0.882 9.777 1.00 92.75 96 ILE A O 1
ATOM 804 N N . ASP A 1 97 ? 5.261 0.545 8.885 1.00 94.88 97 ASP A N 1
ATOM 805 C CA . ASP A 1 97 ? 5.970 0.571 10.161 1.00 94.88 97 ASP A CA 1
ATOM 806 C C . ASP A 1 97 ? 6.004 1.984 10.761 1.00 94.88 97 ASP A C 1
ATOM 808 O O . ASP A 1 97 ? 5.774 2.141 11.960 1.00 94.88 97 ASP A O 1
ATOM 812 N N . ASP A 1 98 ? 6.181 3.021 9.938 1.00 94.06 98 ASP A N 1
ATOM 813 C CA . ASP A 1 98 ? 6.070 4.420 10.361 1.00 94.06 98 ASP A CA 1
ATOM 814 C C . ASP A 1 98 ? 4.654 4.746 10.866 1.00 94.06 98 ASP A C 1
ATOM 816 O O . ASP A 1 98 ? 4.504 5.454 11.866 1.00 94.06 98 ASP A O 1
ATOM 820 N N . TYR A 1 99 ? 3.613 4.191 10.233 1.00 92.62 99 TYR A N 1
ATOM 821 C CA . TYR A 1 99 ? 2.232 4.327 10.704 1.00 92.62 99 TYR A CA 1
ATOM 822 C C . TYR A 1 99 ? 2.006 3.617 12.044 1.00 92.62 99 TYR A C 1
ATOM 824 O O . TYR A 1 99 ? 1.453 4.199 12.978 1.00 92.62 99 TYR A O 1
ATOM 832 N N . LYS A 1 100 ? 2.488 2.375 12.182 1.00 90.69 100 LYS A N 1
ATOM 833 C CA . LYS A 1 100 ? 2.415 1.616 13.445 1.00 90.69 100 LYS A CA 1
ATOM 834 C C . LYS A 1 100 ? 3.168 2.303 14.579 1.00 90.69 100 LYS A C 1
ATOM 836 O O . LYS A 1 100 ? 2.714 2.265 15.718 1.00 90.69 100 LYS A O 1
ATOM 841 N N . ALA A 1 101 ? 4.288 2.949 14.265 1.00 94.31 101 ALA A N 1
ATOM 842 C CA . ALA A 1 101 ? 5.058 3.765 15.196 1.00 94.31 101 ALA A CA 1
ATOM 843 C C . ALA A 1 101 ? 4.426 5.146 15.467 1.00 94.31 101 ALA A C 1
ATOM 845 O O . ALA A 1 101 ? 5.045 5.959 16.150 1.00 94.31 101 ALA A O 1
ATOM 846 N N . GLN A 1 102 ? 3.228 5.424 14.930 1.00 91.88 102 GLN A N 1
ATOM 847 C CA . GLN A 1 102 ? 2.507 6.698 15.045 1.00 91.88 102 GLN A CA 1
ATOM 848 C C . GLN A 1 102 ? 3.328 7.917 14.589 1.00 91.88 102 GLN A C 1
ATOM 850 O O . GLN A 1 102 ? 3.130 9.029 15.073 1.00 91.88 102 GLN A O 1
ATOM 855 N N . ARG A 1 103 ? 4.262 7.722 13.649 1.00 89.44 103 ARG A N 1
ATOM 856 C CA . ARG A 1 103 ? 5.101 8.800 13.097 1.00 89.44 103 ARG A CA 1
ATOM 857 C C . ARG A 1 103 ? 4.399 9.599 12.006 1.00 89.44 103 ARG A C 1
ATOM 859 O O . ARG A 1 103 ? 4.813 10.718 11.728 1.00 89.44 103 ARG A O 1
ATOM 866 N N . ILE A 1 104 ? 3.389 9.006 11.374 1.00 92.50 104 ILE A N 1
ATOM 867 C CA . ILE A 1 104 ? 2.595 9.605 10.299 1.00 92.50 104 ILE A CA 1
ATOM 868 C C . ILE A 1 104 ? 1.106 9.514 10.632 1.00 92.50 104 ILE A C 1
ATOM 870 O O . ILE A 1 104 ? 0.679 8.595 11.334 1.00 92.50 104 ILE A O 1
ATOM 874 N N . ASN A 1 105 ? 0.318 10.460 10.125 1.00 93.88 105 ASN A N 1
ATOM 875 C CA . ASN A 1 105 ? -1.137 10.461 10.314 1.00 93.88 105 ASN A CA 1
ATOM 876 C C . ASN A 1 105 ? -1.869 9.597 9.260 1.00 93.88 105 ASN A C 1
ATOM 878 O O . ASN A 1 105 ? -1.269 9.139 8.286 1.00 93.88 105 ASN A O 1
ATOM 882 N N . ASP A 1 106 ? -3.181 9.398 9.430 1.00 92.00 106 ASP A N 1
ATOM 883 C CA . ASP A 1 106 ? -4.007 8.594 8.513 1.00 92.00 106 ASP A CA 1
ATOM 884 C C . ASP A 1 106 ? -4.023 9.140 7.068 1.00 92.00 106 ASP A C 1
ATOM 886 O O . ASP A 1 106 ? -3.951 8.370 6.108 1.00 92.00 106 ASP A O 1
ATOM 890 N N . ALA A 1 107 ? -4.066 10.463 6.893 1.00 92.81 107 ALA A N 1
ATOM 891 C CA . ALA A 1 107 ? -4.062 11.109 5.580 1.00 92.81 107 ALA A CA 1
ATOM 892 C C . ALA A 1 107 ? -2.694 10.994 4.876 1.00 92.81 107 ALA A C 1
ATOM 894 O O . ALA A 1 107 ? -2.619 10.785 3.665 1.00 92.81 107 ALA A O 1
ATOM 895 N N . GLU A 1 108 ? -1.596 11.087 5.626 1.00 93.31 108 GLU A N 1
ATOM 896 C CA . GLU A 1 108 ? -0.233 10.866 5.139 1.00 93.31 108 GLU A CA 1
ATOM 897 C C . GLU A 1 108 ? -0.004 9.405 4.772 1.00 93.31 108 GLU A C 1
ATOM 899 O O . GLU A 1 108 ? 0.623 9.123 3.749 1.00 93.31 108 GLU A O 1
ATOM 904 N N . TYR A 1 109 ? -0.539 8.482 5.571 1.00 94.25 109 TYR A N 1
ATOM 905 C CA . TYR A 1 109 ? -0.505 7.056 5.280 1.00 94.25 109 TYR A CA 1
ATOM 906 C C . TYR A 1 109 ? -1.230 6.751 3.965 1.00 94.25 109 TYR A C 1
ATOM 908 O O . TYR A 1 109 ? -0.651 6.115 3.079 1.00 94.25 109 TYR A O 1
ATOM 916 N N . LEU A 1 110 ? -2.437 7.295 3.771 1.00 93.00 110 LEU A N 1
ATOM 917 C CA . LEU A 1 110 ? -3.169 7.179 2.508 1.00 93.00 110 LEU A CA 1
ATOM 918 C C . LEU A 1 110 ? -2.377 7.767 1.335 1.00 93.00 110 LEU A C 1
ATOM 920 O O . LEU A 1 110 ? -2.234 7.114 0.298 1.00 93.00 110 LEU A O 1
ATOM 924 N N . LYS A 1 111 ? -1.815 8.969 1.500 1.00 94.56 111 LYS A N 1
ATOM 925 C CA . LYS A 1 111 ? -1.042 9.649 0.453 1.00 94.56 111 LYS A CA 1
ATOM 926 C C . LYS A 1 111 ? 0.191 8.845 0.034 1.00 94.56 111 LYS A C 1
ATOM 928 O O . LYS A 1 111 ? 0.352 8.572 -1.154 1.00 94.56 111 LYS A O 1
ATOM 933 N N . LYS A 1 112 ? 1.028 8.428 0.991 1.00 93.75 112 LYS A N 1
ATOM 934 C CA . LYS A 1 112 ? 2.258 7.663 0.716 1.00 93.75 112 LYS A CA 1
ATOM 935 C C . LYS A 1 112 ? 1.954 6.309 0.079 1.00 93.75 112 LYS A C 1
ATOM 937 O O . LYS A 1 112 ? 2.608 5.919 -0.883 1.00 93.75 112 LYS A O 1
ATOM 942 N N . THR A 1 113 ? 0.937 5.607 0.573 1.00 92.75 113 THR A N 1
ATOM 943 C CA . THR A 1 113 ? 0.555 4.295 0.027 1.00 92.75 113 THR A CA 1
ATOM 944 C C . THR A 1 113 ? 0.011 4.423 -1.400 1.00 92.75 113 THR A C 1
ATOM 946 O O . THR A 1 113 ? 0.340 3.614 -2.265 1.00 92.75 113 THR A O 1
ATOM 949 N N . THR A 1 114 ? -0.763 5.478 -1.679 1.00 91.88 114 THR A N 1
ATOM 950 C CA . THR A 1 114 ? -1.260 5.789 -3.032 1.00 91.88 114 THR A CA 1
ATOM 951 C C . THR A 1 114 ? -0.124 6.157 -3.988 1.00 91.88 114 THR A C 1
ATOM 953 O O . THR A 1 114 ? -0.132 5.757 -5.150 1.00 91.88 114 THR A O 1
ATOM 956 N N . GLU A 1 115 ? 0.884 6.890 -3.516 1.00 92.50 115 GLU A N 1
ATOM 957 C CA . GLU A 1 115 ? 2.068 7.218 -4.310 1.00 92.50 115 GLU A CA 1
ATOM 958 C C . GLU A 1 115 ? 2.855 5.960 -4.694 1.00 92.50 115 GLU A C 1
ATOM 960 O O . GLU A 1 115 ? 3.168 5.775 -5.869 1.00 92.50 115 GLU A O 1
ATOM 965 N N . ILE A 1 116 ? 3.097 5.059 -3.736 1.00 90.50 116 ILE A N 1
ATOM 966 C CA . ILE A 1 116 ? 3.757 3.771 -3.993 1.00 90.50 116 ILE A CA 1
ATOM 967 C C . ILE A 1 116 ? 2.943 2.943 -4.990 1.00 90.50 116 ILE A C 1
ATOM 969 O O . ILE A 1 116 ? 3.512 2.415 -5.941 1.00 90.50 116 ILE A O 1
ATOM 973 N N . LEU A 1 117 ? 1.618 2.868 -4.829 1.00 90.06 117 LEU A N 1
ATOM 974 C CA . LEU A 1 117 ? 0.738 2.195 -5.787 1.00 90.06 117 LEU A CA 1
ATOM 975 C C . LEU A 1 117 ? 0.921 2.761 -7.203 1.00 90.06 117 LEU A C 1
ATOM 977 O O . LEU A 1 117 ? 1.092 2.003 -8.157 1.00 90.06 117 LEU A O 1
ATOM 981 N N . ASN A 1 118 ? 0.892 4.086 -7.346 1.00 88.88 118 ASN A N 1
ATOM 982 C CA . ASN A 1 118 ? 1.056 4.736 -8.644 1.00 88.88 118 ASN A CA 1
ATOM 983 C C . ASN A 1 118 ? 2.442 4.467 -9.232 1.00 88.88 118 ASN A C 1
ATOM 985 O O . ASN A 1 118 ? 2.543 4.197 -10.421 1.00 88.88 118 ASN A O 1
ATOM 989 N N . GLN A 1 119 ? 3.498 4.460 -8.418 1.00 86.19 119 GLN A N 1
ATOM 990 C CA . GLN A 1 119 ? 4.844 4.101 -8.866 1.00 86.19 119 GLN A CA 1
ATOM 991 C C . GLN A 1 119 ? 4.953 2.628 -9.279 1.00 86.19 119 GLN A C 1
ATOM 993 O O . GLN A 1 119 ? 5.625 2.331 -10.257 1.00 86.19 119 GLN A O 1
ATOM 998 N N . VAL A 1 120 ? 4.264 1.706 -8.604 1.00 86.00 120 VAL A N 1
ATOM 999 C CA . VAL A 1 120 ? 4.216 0.289 -9.005 1.00 86.00 120 VAL A CA 1
ATOM 1000 C C . VAL A 1 120 ? 3.464 0.114 -10.332 1.00 86.00 120 VAL A C 1
ATOM 1002 O O . VAL A 1 120 ? 3.843 -0.725 -11.147 1.00 86.00 120 VAL A O 1
ATOM 1005 N N . ARG A 1 121 ? 2.425 0.922 -10.580 1.00 84.25 121 ARG A N 1
ATOM 1006 C CA . ARG A 1 121 ? 1.665 0.912 -11.844 1.00 84.25 121 ARG A CA 1
ATOM 1007 C C . ARG A 1 121 ? 2.434 1.564 -12.992 1.00 84.25 121 ARG A C 1
ATOM 1009 O O . ARG A 1 121 ? 2.536 0.977 -14.062 1.00 84.25 121 ARG A O 1
ATOM 1016 N N . ASP A 1 122 ? 2.969 2.759 -12.759 1.00 78.88 122 ASP A N 1
ATOM 1017 C CA . ASP A 1 122 ? 3.656 3.584 -13.759 1.00 78.88 122 ASP A CA 1
ATOM 1018 C C . ASP A 1 122 ? 5.131 3.195 -13.936 1.00 78.88 122 ASP A C 1
ATOM 1020 O O . ASP A 1 122 ? 5.767 3.592 -14.910 1.00 78.88 122 ASP A O 1
ATOM 1024 N N . GLY A 1 123 ? 5.714 2.459 -12.989 1.00 62.44 123 GLY A N 1
ATOM 1025 C CA . GLY A 1 123 ? 7.121 2.058 -12.996 1.00 62.44 123 GLY A CA 1
ATOM 1026 C C . GLY A 1 123 ? 7.468 1.104 -14.136 1.00 62.44 123 GLY A C 1
ATOM 1027 O O . GLY A 1 123 ? 8.613 1.091 -14.572 1.00 62.44 123 GLY A O 1
ATOM 1028 N N . LYS A 1 124 ? 6.470 0.424 -14.721 1.00 54.91 124 LYS A N 1
ATOM 1029 C CA . LYS A 1 124 ? 6.632 -0.267 -16.009 1.00 54.91 124 LYS A CA 1
ATOM 1030 C C . LYS A 1 124 ? 6.838 0.701 -17.191 1.00 54.91 124 LYS A C 1
ATOM 1032 O O . LYS A 1 124 ? 7.263 0.276 -18.251 1.00 54.91 124 LYS A O 1
ATOM 1037 N N . THR A 1 125 ? 6.568 1.998 -17.044 1.00 48.69 125 THR A N 1
ATOM 1038 C CA . THR A 1 125 ? 6.611 2.988 -18.139 1.00 48.69 125 THR A CA 1
ATOM 1039 C C . THR A 1 125 ? 7.766 3.991 -18.025 1.00 48.69 125 THR A C 1
ATOM 1041 O O . THR A 1 125 ? 8.107 4.621 -19.023 1.00 48.69 125 THR A O 1
ATOM 1044 N N . LYS A 1 126 ? 8.370 4.181 -16.842 1.00 48.28 126 LYS A N 1
ATOM 1045 C CA . LYS A 1 126 ? 9.265 5.331 -16.580 1.00 48.28 126 LYS A CA 1
ATOM 1046 C C . LYS A 1 126 ? 10.769 5.068 -16.670 1.00 48.28 126 LYS A C 1
ATOM 1048 O O . LYS A 1 126 ? 11.514 6.033 -16.807 1.00 48.28 126 LYS A O 1
ATOM 1053 N N . GLU A 1 127 ? 11.235 3.825 -16.614 1.00 45.12 127 GLU A N 1
ATOM 1054 C CA . GLU A 1 127 ? 12.673 3.531 -16.710 1.00 45.12 127 GLU A CA 1
ATOM 1055 C C . GLU A 1 127 ? 13.044 3.050 -18.114 1.00 45.12 127 GLU A C 1
ATOM 1057 O O . GLU A 1 127 ? 13.273 1.871 -18.349 1.00 45.12 127 GLU A O 1
ATOM 1062 N N . GLY A 1 128 ? 13.078 3.972 -19.073 1.00 49.62 128 GLY A N 1
ATOM 1063 C CA . GLY A 1 128 ? 13.676 3.724 -20.382 1.00 49.62 128 GLY A CA 1
ATOM 1064 C C . GLY A 1 128 ? 13.418 4.870 -21.363 1.00 49.62 128 GLY A C 1
ATOM 1065 O O . GLY A 1 128 ? 12.341 5.469 -21.303 1.00 49.62 128 GLY A O 1
ATOM 1066 N N . PRO A 1 129 ? 14.372 5.206 -22.254 1.00 52.84 129 PRO A N 1
ATOM 1067 C CA . PRO A 1 129 ? 14.109 6.104 -23.378 1.00 52.84 129 PRO A CA 1
ATOM 1068 C C . PRO A 1 129 ? 12.876 5.633 -24.162 1.00 52.84 129 PRO A C 1
ATOM 1070 O O . PRO A 1 129 ? 12.605 4.435 -24.224 1.00 52.84 129 PRO A O 1
ATOM 1073 N N . ASP A 1 130 ? 12.138 6.566 -24.775 1.00 53.81 130 ASP A N 1
ATOM 1074 C CA . ASP A 1 130 ? 10.850 6.315 -25.454 1.00 53.81 130 ASP A CA 1
ATOM 1075 C C . ASP A 1 130 ? 10.870 5.145 -26.456 1.00 53.81 130 ASP A C 1
ATOM 1077 O O . ASP A 1 130 ? 9.832 4.542 -26.713 1.00 53.81 130 ASP A O 1
ATOM 1081 N N . MET A 1 131 ? 12.052 4.781 -26.961 1.00 50.56 131 MET A N 1
ATOM 1082 C CA . MET A 1 131 ? 12.281 3.667 -27.888 1.00 50.56 131 MET A CA 1
ATOM 1083 C C . MET A 1 131 ? 12.239 2.272 -27.233 1.00 50.56 131 MET A C 1
ATOM 1085 O O . MET A 1 131 ? 12.073 1.280 -27.932 1.00 50.56 131 MET A O 1
ATOM 1089 N N . LEU A 1 132 ? 12.346 2.181 -25.902 1.00 53.19 132 LEU A N 1
ATOM 1090 C CA . LEU A 1 132 ? 12.332 0.932 -25.119 1.00 53.19 132 LEU A CA 1
ATOM 1091 C C . LEU A 1 132 ? 10.998 0.709 -24.380 1.00 53.19 132 LEU A C 1
ATOM 1093 O O . LEU A 1 132 ? 10.885 -0.147 -23.496 1.00 53.19 132 LEU A O 1
ATOM 1097 N N . LYS A 1 133 ? 9.966 1.498 -24.704 1.00 50.41 133 LYS A N 1
ATOM 1098 C CA . LYS A 1 133 ? 8.638 1.381 -24.081 1.00 50.41 133 LYS A CA 1
ATOM 1099 C C . LYS A 1 133 ? 7.930 0.071 -24.436 1.00 50.41 133 LYS A C 1
ATOM 1101 O O . LYS A 1 133 ? 7.284 -0.494 -23.559 1.00 50.41 133 LYS A O 1
ATOM 1106 N N . ASP A 1 134 ? 8.135 -0.439 -25.651 1.00 53.19 134 ASP A N 1
ATOM 1107 C CA . ASP A 1 134 ? 7.432 -1.626 -26.164 1.00 53.19 134 ASP A CA 1
ATOM 1108 C C . ASP A 1 134 ? 8.195 -2.955 -25.995 1.00 53.19 134 ASP A C 1
ATOM 1110 O O . ASP A 1 134 ? 7.648 -4.013 -26.302 1.00 53.19 134 ASP A O 1
ATOM 1114 N N . ARG A 1 135 ? 9.447 -2.945 -25.505 1.00 58.22 135 ARG A N 1
ATOM 1115 C CA . ARG A 1 135 ? 10.258 -4.169 -25.339 1.00 58.22 135 ARG A CA 1
ATOM 1116 C C . ARG A 1 135 ? 10.730 -4.353 -23.897 1.00 58.22 135 ARG A C 1
ATOM 1118 O O . ARG A 1 135 ? 11.751 -3.805 -23.483 1.00 58.22 135 ARG A O 1
ATOM 1125 N N . ASP A 1 136 ? 10.001 -5.181 -23.148 1.00 55.66 136 ASP A N 1
ATOM 1126 C CA . ASP A 1 136 ? 10.278 -5.477 -21.734 1.00 55.66 136 ASP A CA 1
ATOM 1127 C C . ASP A 1 136 ? 11.667 -6.106 -21.508 1.00 55.66 136 ASP A C 1
ATOM 1129 O O . ASP A 1 136 ? 12.350 -5.764 -20.543 1.00 55.66 136 ASP A O 1
ATOM 1133 N N . PHE A 1 137 ? 12.139 -6.952 -22.431 1.00 54.84 137 PHE A N 1
ATOM 1134 C CA . PHE A 1 137 ? 13.472 -7.563 -22.347 1.00 54.84 137 PHE A CA 1
ATOM 1135 C C . PHE A 1 137 ? 14.605 -6.534 -22.499 1.00 54.84 137 PHE A C 1
ATOM 1137 O O . PHE A 1 137 ? 15.567 -6.538 -21.732 1.00 54.84 137 PHE A O 1
ATOM 1144 N N . SER A 1 138 ? 14.462 -5.590 -23.435 1.00 56.16 138 SER A N 1
ATOM 1145 C CA . SER A 1 138 ? 15.440 -4.520 -23.663 1.00 56.16 138 SER A CA 1
ATOM 1146 C C . SER A 1 138 ? 15.534 -3.560 -22.471 1.00 56.16 138 SER A C 1
ATOM 1148 O O . SER A 1 138 ? 16.607 -3.031 -22.185 1.00 56.16 138 SER A O 1
ATOM 1150 N N . ARG A 1 139 ? 14.435 -3.373 -21.726 1.00 59.38 139 ARG A N 1
ATOM 1151 C CA . ARG A 1 139 ? 14.417 -2.586 -20.485 1.00 59.38 139 ARG A CA 1
ATOM 1152 C C . ARG A 1 139 ? 15.176 -3.276 -19.351 1.00 59.38 139 ARG A C 1
ATOM 1154 O O . ARG A 1 139 ? 15.984 -2.630 -18.687 1.00 59.38 139 ARG A O 1
ATOM 1161 N N . ALA A 1 140 ? 14.942 -4.575 -19.155 1.00 59.97 140 ALA A N 1
ATOM 1162 C CA . ALA A 1 140 ? 15.652 -5.365 -18.149 1.00 59.97 140 ALA A CA 1
ATOM 1163 C C . ALA A 1 140 ? 17.167 -5.385 -18.421 1.00 59.97 140 ALA A C 1
ATOM 1165 O O . ALA A 1 140 ? 17.968 -5.179 -17.507 1.00 59.97 140 ALA A O 1
ATOM 1166 N N . LEU A 1 141 ? 17.555 -5.535 -19.693 1.00 63.69 141 LEU A N 1
ATOM 1167 C CA . LEU A 1 141 ? 18.952 -5.475 -20.115 1.00 63.69 141 LEU A CA 1
ATOM 1168 C C . LEU A 1 141 ? 19.567 -4.088 -19.871 1.00 63.69 141 LEU A C 1
ATOM 1170 O O . LEU A 1 141 ? 20.666 -3.996 -19.331 1.00 63.69 141 LEU A O 1
ATOM 1174 N N . PHE A 1 142 ? 18.850 -3.006 -20.195 1.00 64.38 142 PHE A N 1
ATOM 1175 C CA . PHE A 1 142 ? 19.307 -1.639 -19.928 1.00 64.38 142 PHE A CA 1
ATOM 1176 C C . PHE A 1 142 ? 19.512 -1.372 -18.428 1.00 64.38 142 PHE A C 1
ATOM 1178 O O . PHE A 1 142 ? 20.512 -0.763 -18.044 1.00 64.38 142 PHE A O 1
ATOM 1185 N N . GLY A 1 143 ? 18.604 -1.855 -17.575 1.00 65.88 143 GLY A N 1
ATOM 1186 C CA . GLY A 1 143 ? 18.743 -1.772 -16.119 1.00 65.88 143 GLY A CA 1
ATOM 1187 C C . GLY A 1 143 ? 20.000 -2.484 -15.612 1.00 65.88 143 GLY A C 1
ATOM 1188 O O . GLY A 1 143 ? 20.798 -1.879 -14.896 1.00 65.88 143 GLY A O 1
ATOM 1189 N N . ALA A 1 144 ? 20.220 -3.725 -16.057 1.00 71.00 144 ALA A N 1
ATOM 1190 C CA . ALA A 1 144 ? 21.394 -4.519 -15.692 1.00 71.00 144 ALA A CA 1
ATOM 1191 C C . ALA A 1 144 ? 22.711 -3.884 -16.179 1.00 71.00 144 ALA A C 1
ATOM 1193 O O . ALA A 1 144 ? 23.678 -3.791 -15.422 1.00 71.00 144 ALA A O 1
ATOM 1194 N N . LEU A 1 145 ? 22.738 -3.382 -17.418 1.00 67.88 145 LEU A N 1
ATOM 1195 C CA . LEU A 1 145 ? 23.902 -2.697 -17.985 1.00 67.88 145 LEU A CA 1
ATOM 1196 C C . LEU A 1 145 ? 24.212 -1.388 -17.253 1.00 67.88 145 LEU A C 1
ATOM 1198 O O . LEU A 1 145 ? 25.375 -1.079 -17.007 1.00 67.88 145 LEU A O 1
ATOM 1202 N N . LYS A 1 146 ? 23.189 -0.619 -16.867 1.00 70.75 146 LYS A N 1
ATOM 1203 C CA . LYS A 1 146 ? 23.368 0.621 -16.101 1.00 70.75 146 LYS A CA 1
ATOM 1204 C C . LYS A 1 146 ? 23.923 0.353 -14.704 1.00 70.75 146 LYS A C 1
ATOM 1206 O O . LYS A 1 146 ? 24.727 1.145 -14.214 1.00 70.75 146 LYS A O 1
ATOM 1211 N N . GLU A 1 147 ? 23.502 -0.736 -14.066 1.00 70.56 147 GLU A N 1
ATOM 1212 C CA . GLU A 1 147 ? 24.010 -1.141 -12.756 1.00 70.56 147 GLU A CA 1
ATOM 1213 C C . GLU A 1 147 ? 25.478 -1.584 -12.830 1.00 70.56 147 GLU A C 1
ATOM 1215 O O . GLU A 1 147 ? 26.287 -1.112 -12.030 1.00 70.56 147 GLU A O 1
ATOM 1220 N N . GLU A 1 148 ? 25.855 -2.386 -13.829 1.00 74.69 148 GLU A N 1
ATOM 1221 C CA . GLU A 1 148 ? 27.260 -2.756 -14.064 1.00 74.69 148 GLU A CA 1
ATOM 1222 C C . GLU A 1 148 ? 28.128 -1.542 -14.424 1.00 74.69 148 GLU A C 1
ATOM 1224 O O . GLU A 1 148 ? 29.203 -1.361 -13.857 1.00 74.69 148 GLU A O 1
ATOM 1229 N N . LEU A 1 149 ? 27.637 -0.618 -15.254 1.00 66.31 149 LEU A N 1
ATOM 1230 C CA . LEU A 1 149 ? 28.379 0.603 -15.584 1.00 66.31 149 LEU A CA 1
ATOM 1231 C C . LEU A 1 149 ? 28.533 1.536 -14.366 1.00 66.31 149 LEU A C 1
ATOM 1233 O O . LEU A 1 149 ? 29.572 2.173 -14.176 1.00 66.31 149 LEU A O 1
ATOM 1237 N N . ALA A 1 150 ? 27.515 1.612 -13.501 1.00 67.19 150 ALA A N 1
ATOM 1238 C CA . ALA A 1 150 ? 27.603 2.333 -12.232 1.00 67.19 150 ALA A CA 1
ATOM 1239 C C . ALA A 1 150 ? 28.603 1.665 -11.274 1.00 67.19 150 ALA A C 1
ATOM 1241 O O . ALA A 1 150 ? 29.321 2.355 -10.543 1.00 67.19 150 ALA A O 1
ATOM 1242 N N . ARG A 1 151 ? 28.697 0.335 -11.310 1.00 61.81 151 ARG A N 1
ATOM 1243 C CA . ARG A 1 151 ? 29.659 -0.455 -10.541 1.00 61.81 151 ARG A CA 1
ATOM 1244 C C . ARG A 1 151 ? 31.0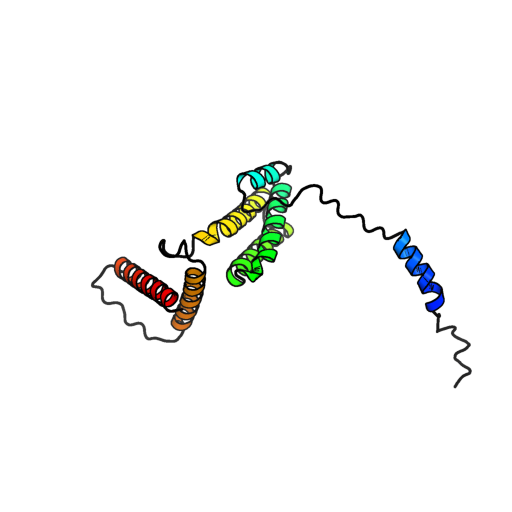92 -0.261 -11.046 1.00 61.81 151 ARG A C 1
ATOM 1246 O O . ARG A 1 151 ? 31.985 -0.050 -10.226 1.00 61.81 151 ARG A O 1
ATOM 1253 N N . GLU A 1 152 ? 31.302 -0.216 -12.360 1.00 56.72 152 GLU A N 1
ATOM 1254 C CA . GLU A 1 152 ? 32.590 0.118 -12.982 1.00 56.72 152 GLU A CA 1
ATOM 1255 C C . GLU A 1 152 ? 33.002 1.573 -12.745 1.00 56.72 152 GLU A C 1
ATOM 1257 O O . GLU A 1 152 ? 34.183 1.847 -12.555 1.00 56.72 152 GLU A O 1
ATOM 1262 N N . SER A 1 153 ? 32.056 2.513 -12.651 1.00 51.50 153 SER A N 1
ATOM 1263 C CA . SER A 1 153 ? 32.366 3.925 -12.365 1.00 51.50 153 SER A CA 1
ATOM 1264 C C . SER A 1 153 ? 32.968 4.177 -10.970 1.00 51.50 153 SER A C 1
ATOM 1266 O O . SER A 1 153 ? 33.522 5.253 -10.730 1.00 51.50 153 SER A O 1
ATOM 1268 N N . ASN A 1 154 ? 32.878 3.188 -10.067 1.00 49.66 154 ASN A N 1
ATOM 1269 C CA . ASN A 1 154 ? 33.530 3.172 -8.752 1.00 49.66 154 ASN A CA 1
ATOM 1270 C C . ASN A 1 154 ? 34.893 2.447 -8.756 1.00 49.66 154 ASN A C 1
ATOM 1272 O O . ASN A 1 154 ? 35.611 2.495 -7.756 1.00 49.66 154 ASN A O 1
ATOM 1276 N N . SER A 1 155 ? 35.262 1.787 -9.857 1.00 44.12 155 SER A N 1
ATOM 1277 C CA . SER A 1 155 ? 36.622 1.313 -10.108 1.00 44.12 155 SER A CA 1
ATOM 1278 C C . SER A 1 155 ? 37.439 2.482 -10.651 1.00 44.12 155 SER A C 1
ATOM 1280 O O . SER A 1 155 ? 37.008 3.206 -11.543 1.00 44.12 155 SER A O 1
ATOM 1282 N N . SER A 1 156 ? 38.604 2.719 -10.061 1.00 44.75 156 SER A N 1
ATOM 1283 C CA . SER A 1 156 ? 39.468 3.872 -10.299 1.00 44.75 156 SER A CA 1
ATOM 1284 C C . SER A 1 156 ? 39.862 4.051 -11.773 1.00 44.75 156 SER A C 1
ATOM 1286 O O . SER A 1 156 ? 40.904 3.560 -12.206 1.00 44.75 156 SER A O 1
ATOM 1288 N N . VAL A 1 157 ? 39.082 4.816 -12.532 1.00 46.31 157 VAL A N 1
ATOM 1289 C CA . VAL A 1 157 ? 39.537 5.417 -13.788 1.00 46.31 157 VAL A CA 1
ATOM 1290 C C . VAL A 1 157 ? 39.756 6.898 -13.525 1.00 46.31 157 VAL A C 1
ATOM 1292 O O . VAL A 1 157 ? 38.841 7.623 -13.130 1.00 46.31 157 VAL A O 1
ATOM 1295 N N . VAL A 1 158 ? 41.011 7.315 -13.690 1.00 46.12 158 VAL A N 1
ATOM 1296 C CA . VAL A 1 158 ? 41.457 8.709 -13.652 1.00 46.12 158 VAL A CA 1
ATOM 1297 C C . VAL A 1 158 ? 40.522 9.530 -14.537 1.00 46.12 158 VAL A C 1
ATOM 1299 O O . VAL A 1 158 ? 40.470 9.332 -15.748 1.00 46.12 158 VAL A O 1
ATOM 1302 N N . ARG A 1 159 ? 39.732 10.413 -13.921 1.00 49.16 159 ARG A N 1
ATOM 1303 C CA . ARG A 1 159 ? 38.888 11.357 -14.651 1.00 49.16 159 ARG A CA 1
ATOM 1304 C C . ARG A 1 159 ? 39.790 12.480 -15.138 1.00 49.16 159 ARG A C 1
ATOM 1306 O O . ARG A 1 159 ? 40.244 13.284 -14.331 1.00 49.16 159 ARG A O 1
ATOM 1313 N N . GLU A 1 160 ? 40.074 12.506 -16.433 1.00 51.84 160 GLU A N 1
ATOM 1314 C CA . GLU A 1 160 ? 40.547 13.734 -17.065 1.00 51.84 160 GLU A CA 1
ATOM 1315 C C . GLU A 1 160 ? 39.386 14.732 -17.100 1.00 51.84 160 GLU A C 1
ATOM 1317 O O . GLU A 1 160 ? 38.244 14.363 -17.399 1.00 51.84 160 GLU A O 1
ATOM 1322 N N . ASP A 1 161 ? 39.669 15.985 -16.740 1.00 48.56 161 ASP A N 1
ATOM 1323 C CA . ASP A 1 161 ? 38.678 17.056 -16.771 1.00 48.56 161 ASP A CA 1
ATOM 1324 C C . ASP A 1 161 ? 38.124 17.205 -18.199 1.00 48.56 161 ASP A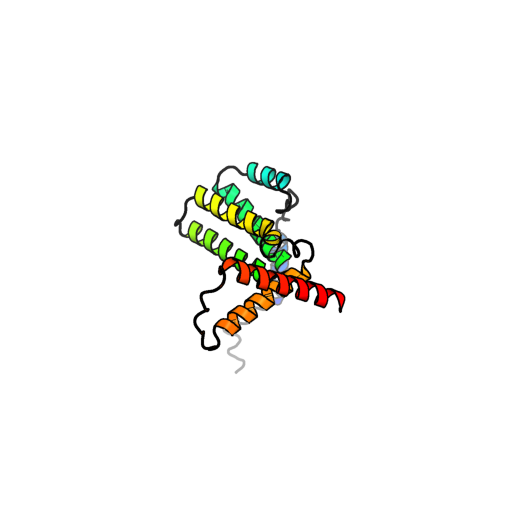 C 1
ATOM 1326 O O . ASP A 1 161 ? 38.900 17.340 -19.153 1.00 48.56 161 ASP A O 1
ATOM 1330 N N . PRO A 1 162 ? 36.792 17.184 -18.391 1.00 50.97 162 PRO A N 1
ATOM 1331 C CA . PRO A 1 162 ? 36.211 17.303 -19.717 1.00 50.97 162 PRO A CA 1
ATOM 1332 C C . PRO A 1 162 ? 36.534 18.678 -20.318 1.00 50.97 162 PRO A C 1
ATOM 1334 O O . PRO A 1 162 ? 36.206 19.725 -19.758 1.00 50.97 162 PRO A O 1
ATOM 1337 N N . VAL A 1 163 ? 37.183 18.658 -21.483 1.00 55.06 163 VAL A N 1
ATOM 1338 C CA . VAL A 1 163 ? 37.583 19.843 -22.257 1.00 55.06 163 VAL A CA 1
ATOM 1339 C C . VAL A 1 163 ? 36.331 20.654 -22.654 1.00 55.06 163 VAL A C 1
ATOM 1341 O O . VAL A 1 163 ? 35.355 20.060 -23.113 1.00 55.06 163 VAL A O 1
ATOM 1344 N N . PRO A 1 164 ? 36.317 22.000 -22.527 1.00 47.34 164 PRO A N 1
ATOM 1345 C CA . PRO A 1 164 ? 35.081 22.798 -22.489 1.00 47.34 164 PRO A CA 1
ATOM 1346 C C . PRO A 1 164 ? 34.441 23.100 -23.858 1.00 47.34 164 PRO A C 1
ATOM 1348 O O . PRO A 1 164 ? 33.639 24.027 -23.972 1.00 47.34 164 PRO A O 1
ATOM 1351 N N . TYR A 1 165 ? 34.763 22.349 -24.913 1.00 46.66 165 TYR A N 1
ATOM 1352 C CA . TYR A 1 165 ? 34.151 22.550 -26.229 1.00 46.66 165 TYR A CA 1
ATOM 1353 C C . TYR A 1 165 ? 33.008 21.553 -26.459 1.00 46.66 165 TYR A C 1
ATOM 1355 O O . TYR A 1 165 ? 33.207 20.458 -26.974 1.00 46.66 165 TYR A O 1
ATOM 1363 N N . GLY A 1 166 ? 31.797 21.965 -26.070 1.00 50.62 166 GLY A N 1
ATOM 1364 C CA . GLY A 1 166 ? 30.535 21.248 -26.296 1.00 50.62 166 GLY A CA 1
ATOM 1365 C C . GLY A 1 166 ? 29.629 21.291 -25.064 1.00 50.62 166 GLY A C 1
ATOM 1366 O O . GLY A 1 166 ? 30.085 21.057 -23.949 1.00 50.62 166 GLY A O 1
ATOM 1367 N N . SER A 1 167 ? 28.344 21.614 -25.234 1.00 49.22 167 SER A N 1
ATOM 1368 C CA . SER A 1 167 ? 27.379 21.608 -24.129 1.00 49.22 167 SER A CA 1
ATOM 1369 C C . SER A 1 167 ? 27.230 20.181 -23.550 1.00 49.22 167 SER A C 1
ATOM 1371 O O . SER A 1 167 ? 27.006 19.241 -24.317 1.00 49.22 167 SER A O 1
ATOM 1373 N N . PRO A 1 168 ? 27.321 19.981 -22.215 1.00 51.88 168 PRO A N 1
ATOM 1374 C CA . PRO A 1 168 ? 27.270 18.654 -21.576 1.00 51.88 168 PRO A CA 1
ATOM 1375 C C . PRO A 1 168 ? 26.018 17.837 -21.926 1.00 51.88 168 PRO A C 1
ATOM 1377 O O . PRO A 1 168 ? 26.063 16.611 -22.019 1.00 51.88 168 PRO A O 1
ATOM 1380 N N . GLU A 1 169 ? 24.906 18.531 -22.161 1.00 49.53 169 GLU A N 1
ATOM 1381 C CA . GLU A 1 169 ? 23.596 17.952 -22.468 1.00 49.53 169 GLU A CA 1
ATOM 1382 C C . GLU A 1 169 ? 23.569 17.216 -23.818 1.00 49.53 169 GLU A C 1
ATOM 1384 O O . GLU A 1 169 ? 22.882 16.205 -23.956 1.00 49.53 169 GLU A O 1
ATOM 1389 N N . ALA A 1 170 ? 24.365 17.656 -24.801 1.00 48.75 170 ALA A N 1
ATOM 1390 C CA . ALA A 1 170 ? 24.405 17.040 -26.128 1.00 48.75 170 ALA A CA 1
ATOM 1391 C C . ALA A 1 170 ? 25.175 15.705 -26.135 1.00 48.75 170 ALA A C 1
ATOM 1393 O O . ALA A 1 170 ? 24.780 14.762 -26.819 1.00 48.75 170 ALA A O 1
ATOM 1394 N N . ASN A 1 171 ? 26.241 15.599 -25.333 1.00 51.59 171 ASN A N 1
ATOM 1395 C CA . ASN A 1 171 ? 27.060 14.386 -25.242 1.00 51.59 171 ASN A CA 1
ATOM 1396 C C . ASN A 1 171 ? 26.379 13.274 -24.432 1.00 51.59 171 ASN A C 1
ATOM 1398 O O . ASN A 1 171 ? 26.504 12.104 -24.788 1.00 51.59 171 ASN A O 1
ATOM 1402 N N . ALA A 1 172 ? 25.634 13.616 -23.375 1.00 52.38 172 ALA A N 1
ATOM 1403 C CA . ALA A 1 172 ? 24.849 12.637 -22.622 1.00 52.38 172 ALA A CA 1
ATOM 1404 C C . ALA A 1 172 ? 23.729 12.035 -23.488 1.00 52.38 172 ALA A C 1
ATOM 1406 O O . ALA A 1 172 ? 23.611 10.815 -23.571 1.00 52.38 172 ALA A O 1
ATOM 1407 N N . ALA A 1 173 ? 22.990 12.879 -24.217 1.00 54.31 173 ALA A N 1
ATOM 1408 C CA . ALA A 1 173 ? 21.921 12.441 -25.113 1.00 54.31 173 ALA A CA 1
ATOM 1409 C C . ALA A 1 173 ? 22.434 11.610 -26.305 1.00 54.31 173 ALA A C 1
ATOM 1411 O O . ALA A 1 173 ? 21.766 10.674 -26.744 1.00 54.31 173 ALA A O 1
ATOM 1412 N N . HIS A 1 174 ? 23.623 11.923 -26.836 1.00 55.84 174 HIS A N 1
ATOM 1413 C CA . HIS A 1 174 ? 24.236 11.132 -27.906 1.00 55.84 174 HIS A CA 1
ATOM 1414 C C . HIS A 1 174 ? 24.681 9.751 -27.411 1.00 55.84 174 HIS A C 1
ATOM 1416 O O . HIS A 1 174 ? 24.394 8.753 -28.065 1.00 55.84 174 HIS A O 1
ATOM 1422 N N . ARG A 1 175 ? 25.300 9.678 -26.224 1.00 58.25 175 ARG A N 1
ATOM 142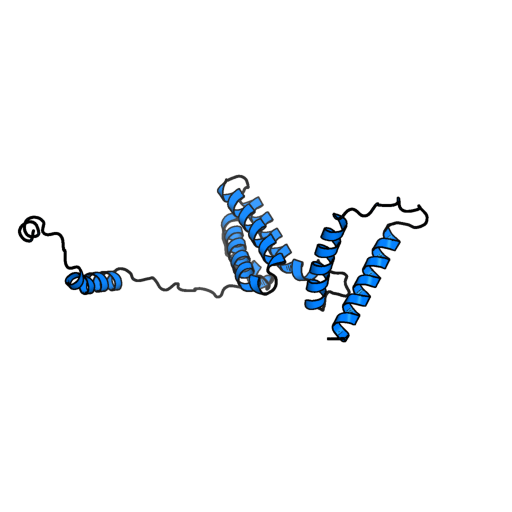3 C CA . ARG A 1 175 ? 25.665 8.398 -25.597 1.00 58.25 175 ARG A CA 1
ATOM 1424 C C . ARG A 1 175 ? 24.429 7.562 -25.277 1.00 58.25 175 ARG A C 1
ATOM 1426 O O . ARG A 1 175 ? 24.426 6.377 -25.574 1.00 58.25 175 ARG A O 1
ATOM 1433 N N . GLU A 1 176 ? 23.365 8.166 -24.750 1.00 58.81 176 GLU A N 1
ATOM 1434 C CA . GLU A 1 176 ? 22.099 7.454 -24.525 1.00 58.81 176 GLU A CA 1
ATOM 1435 C C . GLU A 1 176 ? 21.483 6.917 -25.824 1.00 58.81 176 GLU A C 1
ATOM 1437 O O . GLU A 1 176 ? 20.961 5.805 -25.827 1.00 58.81 176 GLU A O 1
ATOM 1442 N N . ARG A 1 177 ? 21.575 7.660 -26.936 1.00 61.66 177 ARG A N 1
ATOM 1443 C CA . ARG A 1 177 ? 21.088 7.198 -28.247 1.00 61.66 177 ARG A CA 1
ATOM 1444 C C . ARG A 1 177 ? 21.875 6.012 -28.795 1.00 61.66 177 ARG A C 1
ATOM 1446 O O . ARG A 1 177 ? 21.251 5.043 -29.205 1.00 61.66 177 ARG A O 1
ATOM 1453 N N . VAL A 1 178 ? 23.206 6.072 -28.763 1.00 69.69 178 VAL A N 1
ATOM 1454 C CA . VAL A 1 178 ? 24.065 4.983 -29.264 1.00 69.69 178 VAL A CA 1
ATOM 1455 C C . VAL A 1 178 ? 23.848 3.704 -28.449 1.00 69.69 178 VAL A C 1
ATOM 1457 O O . VAL A 1 178 ? 23.689 2.630 -29.016 1.00 69.69 178 VAL A O 1
ATOM 1460 N N . MET A 1 179 ? 23.725 3.825 -27.123 1.00 59.16 179 MET A N 1
ATOM 1461 C CA . MET A 1 179 ? 23.462 2.677 -26.244 1.00 59.16 179 MET A CA 1
ATOM 1462 C C . MET A 1 179 ? 22.073 2.061 -26.483 1.00 59.16 179 MET A C 1
ATOM 1464 O O . MET A 1 179 ? 21.906 0.850 -26.360 1.00 59.16 179 MET A O 1
ATOM 1468 N N . ALA A 1 180 ? 21.067 2.876 -26.819 1.00 63.94 180 ALA A N 1
ATOM 1469 C CA . ALA A 1 180 ? 19.730 2.386 -27.156 1.00 63.94 180 ALA A CA 1
ATOM 1470 C C . ALA A 1 180 ? 19.689 1.678 -28.522 1.00 63.94 180 ALA A C 1
ATOM 1472 O O . ALA A 1 180 ? 18.944 0.713 -28.682 1.00 63.94 180 ALA A O 1
ATOM 1473 N N . GLU A 1 181 ? 20.483 2.141 -29.488 1.00 68.81 181 GLU A N 1
ATOM 1474 C CA . GLU A 1 181 ? 20.577 1.561 -30.831 1.00 68.81 181 GLU A CA 1
ATOM 1475 C C . GLU A 1 181 ? 21.263 0.184 -30.800 1.00 68.81 181 GLU A C 1
ATOM 1477 O O . GLU A 1 181 ? 20.692 -0.792 -31.285 1.00 68.81 181 GLU A O 1
ATOM 1482 N N . GLU A 1 182 ? 22.402 0.059 -30.109 1.00 66.44 182 GLU A N 1
ATOM 1483 C CA . GLU A 1 182 ? 23.105 -1.227 -29.959 1.00 66.44 182 GLU A CA 1
ATOM 1484 C C . GLU A 1 182 ? 22.282 -2.270 -29.185 1.00 66.44 182 GLU A C 1
ATOM 1486 O O . GLU A 1 182 ? 22.291 -3.457 -29.518 1.00 66.44 182 GLU A O 1
ATOM 1491 N N . ALA A 1 183 ? 21.522 -1.841 -28.172 1.00 58.06 183 ALA A N 1
ATOM 1492 C CA . ALA A 1 183 ? 20.642 -2.736 -27.422 1.00 58.06 183 ALA A CA 1
ATOM 1493 C C . ALA A 1 183 ? 19.489 -3.291 -28.278 1.00 58.06 183 ALA A C 1
ATOM 1495 O O . ALA A 1 183 ? 19.026 -4.404 -28.025 1.00 58.06 183 ALA A O 1
ATOM 1496 N N . CYS A 1 184 ? 19.020 -2.541 -29.281 1.00 60.12 184 CYS A N 1
ATOM 1497 C CA . CYS A 1 184 ? 18.050 -3.042 -30.254 1.00 60.12 184 CYS A CA 1
ATOM 1498 C C . CYS A 1 184 ? 18.689 -4.056 -31.209 1.00 60.12 184 CYS A C 1
ATOM 1500 O O . CYS A 1 184 ? 18.113 -5.124 -31.409 1.00 60.12 184 CYS A O 1
ATOM 1502 N N . GLU A 1 185 ? 19.887 -3.779 -31.734 1.00 67.06 185 GLU A N 1
ATOM 1503 C CA . GLU A 1 185 ? 20.558 -4.699 -32.665 1.00 67.06 185 GLU A CA 1
ATOM 1504 C C . GLU A 1 185 ? 20.911 -6.048 -32.023 1.00 67.06 185 GLU A C 1
ATOM 1506 O O . GLU A 1 185 ? 20.765 -7.090 -32.659 1.00 67.06 185 GLU A O 1
ATOM 1511 N N . MET A 1 186 ? 21.306 -6.072 -30.745 1.00 59.03 186 MET A N 1
ATOM 1512 C CA . MET A 1 186 ? 21.583 -7.336 -30.047 1.00 59.03 186 MET A CA 1
ATOM 1513 C C . MET A 1 186 ? 20.343 -8.225 -29.887 1.00 59.03 186 MET A C 1
ATOM 1515 O O . MET A 1 186 ? 20.478 -9.446 -29.847 1.00 59.03 186 MET A O 1
ATOM 1519 N N . VAL A 1 187 ? 19.143 -7.640 -29.804 1.00 53.75 187 VAL A N 1
ATOM 1520 C CA . VAL A 1 187 ? 17.886 -8.405 -29.727 1.00 53.75 187 VAL A CA 1
ATOM 1521 C C . VAL A 1 187 ? 17.523 -9.021 -31.075 1.00 53.75 187 VAL A C 1
ATOM 1523 O O . VAL A 1 187 ? 16.908 -10.079 -31.095 1.00 53.75 187 VAL A O 1
ATOM 1526 N N . ASP A 1 188 ? 17.926 -8.407 -32.185 1.00 53.38 188 ASP A N 1
ATOM 1527 C CA . ASP A 1 188 ? 17.641 -8.928 -33.525 1.00 53.38 188 ASP A CA 1
ATOM 1528 C C . ASP A 1 188 ? 18.627 -10.043 -33.958 1.00 53.38 188 ASP A C 1
ATOM 1530 O O . ASP A 1 188 ? 18.414 -10.698 -34.979 1.00 53.38 188 ASP A O 1
ATOM 1534 N N . ILE A 1 189 ? 19.693 -10.288 -33.179 1.00 56.56 189 ILE A N 1
ATOM 1535 C CA . ILE A 1 189 ? 20.687 -11.359 -33.400 1.00 56.56 189 ILE A CA 1
ATOM 1536 C C . ILE A 1 189 ? 20.333 -12.663 -32.646 1.00 56.56 189 ILE A C 1
ATOM 1538 O O . ILE A 1 189 ? 20.870 -13.723 -32.983 1.00 56.56 189 ILE A O 1
ATOM 1542 N N . ILE A 1 190 ? 19.441 -12.610 -31.649 1.00 47.66 190 ILE A N 1
ATOM 1543 C CA . ILE A 1 190 ? 18.989 -13.764 -30.840 1.00 47.66 190 ILE A CA 1
ATOM 1544 C C . ILE A 1 190 ? 17.705 -14.355 -31.428 1.00 47.66 190 ILE A C 1
ATOM 1546 O O . ILE A 1 190 ? 17.643 -15.601 -31.544 1.00 47.66 190 ILE A O 1
#

Radius of gyration: 28.72 Å; chains: 1; bounding box: 59×76×75 Å

Foldseek 3Di:
DPVPCVVDVPDPPCPVCPVVVVVCCVVPPPPPPPPPVDDLDQLLPVPVLVVVLVVQPALQRSLVSLLVNLLVVLVVCCVVPVVVSVVLNVQSVVLVVCVVVVVDDSNVSSVSSVVSSVCVNCVLQPQADPLCNPPPVLSVVVVVVVVVVVVVVPVDDDDDDDDPPDDPVVVVVVVSVVSSVVSVVVVVVD

pLDDT: mean 71.68, std 16.71, range [44.12, 94.88]